Protein AF-A0A5D6XGZ8-F1 (afdb_monomer)

Radius of gyration: 68.93 Å; Cα contacts (8 Å, |Δi|>4): 26; chains: 1; bounding box: 130×61×205 Å

Foldseek 3Di:
DVVVVVVVVCVVVVVVVVVVVVVVVVVVVVVVVVVVVVVVVVVVVVVCVVCVVVVVVVVVVVVVVVVVVVVVVVVVVVVVVVVVVVVVVVVVVVVVVVVVVVVVVVVVVVVVVVVVVVVVVVVVVVVVVVVVVVVVVVVVVVVVVVVVVVVVVVVVPDDDDDDDDDDDDDDDDDDDDDDDDDDPVVVVVVVVVVVVVVVVVVVVVVVVVVVVVVVVVVVVVVVVVVVVVVVVVVVVVVVVVVVVVVVVVVVVVVVVVVVVVVVVVVVVVVVVVVVVVVVVVLVVLVVVLVVLVVVLVVLVVVLVVQQVVQCVVDPPDRRCSVVPVVSVVVSVVSVVVSVVSVCVSVVD

Mean predicted aligned error: 21.01 Å

Sequence (348 aa):
MAAAAALLEWQPLLHLQHENYQLREENRALHWQVHELLDWKARAVRHMTTLAPKRLRAQRDIRRATQLQAQLRAVEDSLQERVALEETTHSLEQSERQLAQRVRTLEREQEQAARSREVADARGEALAVALQHVGDAFRVHLETLVAMRETIDSEA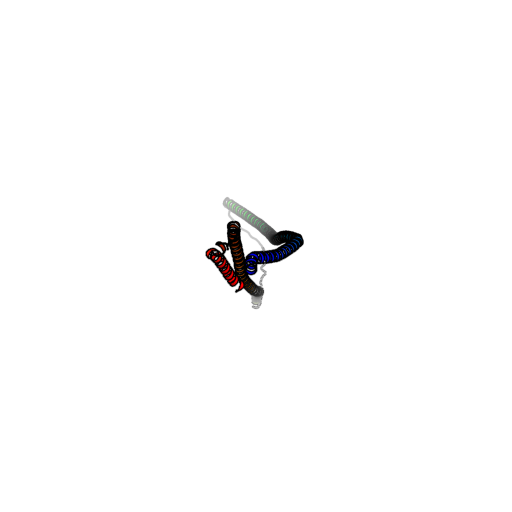GAPQGLTQSQSVTDDKPAASAHDSGEPTDATAIMVTGLTAVSDKCLRWLHEHVAQTLAAEQQRAERIEVQHAELERLRREVVAASERNVASASSDHETRAQAAQLRDANAQLARELAALRARCAAHAHAQTQVGDQVRQLVTEVRQFLRLVRAEIKKKFGYVPDAIAHAASWARVLDALETLERHVRLTLGS

Secondary structure (DSSP, 8-state):
-HHHHHHHHHHHHHHHHHHHHHHHHHHHHHHHHHHHHHHHHHHHHHHHHHHHHHHHHHHHHHHHHHHHHHHHHHHHHHHHHHHHHHHHHHHHHHHHHHHHHHHHHHHHHHHHHHHHHHHHHHHHHHHHHHHHHHHHHHHHHHHHHHHHHHHHHHHTTS------------------------S-HHHHHHHHHHHHHHHHHHHHHHHHHHHHHHHHHHHHHHHHHHHHHHHHHHHHHHHHHHHHHHHHHHHHHHHHHHHHHHHHHHHHHHHHHHHHHHHHHHHHHHHHHHHHHHHHHHHHHHHHHHHHHHHHH-TTS--HHHH-HHHHHHHHHHHHHHHHHHHHHH--

Solvent-accessible surface area (backbone atoms only — not comparable to full-atom values): 19345 Å² total; per-residue (Å²): 111,70,71,61,54,51,52,61,68,46,47,63,56,55,50,53,51,50,51,52,50,51,56,50,51,52,48,53,52,50,53,51,52,53,51,49,54,50,51,53,50,51,51,51,50,52,51,50,61,66,43,47,61,54,53,53,50,53,54,49,52,52,52,51,51,54,50,52,51,51,52,51,49,55,50,52,52,54,51,52,53,49,51,54,48,52,52,53,50,52,51,49,53,50,50,50,54,52,50,53,50,49,50,56,51,50,52,52,52,49,55,52,51,51,53,53,46,53,55,50,50,55,50,51,52,54,50,50,53,51,49,48,53,52,50,52,51,49,49,51,51,50,53,52,51,51,51,53,48,52,51,52,56,55,61,73,68,61,85,87,82,88,85,88,86,80,88,81,89,85,87,81,82,81,83,81,90,80,85,90,81,82,95,63,63,73,56,51,57,53,49,52,53,51,50,54,51,50,52,50,52,48,51,50,50,52,51,51,51,52,52,52,52,53,52,51,50,56,50,50,52,52,51,52,53,52,50,55,50,51,52,51,50,51,52,52,52,51,56,50,50,54,51,50,52,54,50,52,51,54,52,49,52,54,50,50,52,53,49,54,52,50,51,52,50,53,50,52,51,51,52,51,51,54,50,50,52,50,52,50,51,52,51,50,50,52,51,52,53,53,51,50,52,53,50,46,55,47,54,54,51,52,50,53,49,52,46,54,55,40,47,74,71,42,83,90,58,86,45,67,64,79,69,37,58,76,58,56,48,52,54,48,53,48,49,50,53,46,52,52,51,50,50,65,68,71,71,113

Structure (mmCIF, N/CA/C/O backbone):
data_AF-A0A5D6XGZ8-F1
#
_entry.id   AF-A0A5D6XGZ8-F1
#
loop_
_atom_site.group_PDB
_atom_site.id
_atom_site.type_symbol
_atom_site.label_atom_id
_atom_site.label_alt_id
_atom_site.label_comp_id
_atom_site.label_asym_id
_atom_site.label_entity_id
_atom_site.label_seq_id
_atom_site.pdbx_PDB_ins_code
_atom_site.Cartn_x
_atom_site.Cartn_y
_atom_site.Cartn_z
_atom_site.occupancy
_atom_site.B_iso_or_equiv
_atom_site.auth_seq_id
_atom_site.auth_comp_id
_atom_site.auth_asym_id
_atom_site.auth_atom_id
_atom_site.pdbx_PDB_model_num
ATOM 1 N N . MET A 1 1 ? 66.933 0.822 -91.073 1.00 55.19 1 MET A N 1
ATOM 2 C CA . MET A 1 1 ? 67.304 1.836 -90.059 1.00 55.19 1 MET A CA 1
ATOM 3 C C . MET A 1 1 ? 66.199 2.877 -89.863 1.00 55.19 1 MET A C 1
ATOM 5 O O . MET A 1 1 ? 65.715 2.980 -88.748 1.00 55.19 1 MET A O 1
ATOM 9 N N . ALA A 1 2 ? 65.712 3.562 -90.908 1.00 60.19 2 ALA A N 1
ATOM 10 C CA . ALA A 1 2 ? 64.657 4.587 -90.776 1.00 60.19 2 ALA A CA 1
ATOM 11 C C . ALA A 1 2 ? 63.316 4.083 -90.187 1.00 60.19 2 ALA A C 1
ATOM 13 O O . ALA A 1 2 ? 62.728 4.748 -89.344 1.00 60.19 2 ALA A O 1
ATOM 14 N N . ALA A 1 3 ? 62.861 2.879 -90.557 1.00 62.16 3 ALA A N 1
ATOM 15 C CA . ALA A 1 3 ? 61.611 2.312 -90.031 1.00 62.16 3 ALA A CA 1
ATOM 16 C C . ALA A 1 3 ? 61.672 1.948 -88.531 1.00 62.16 3 ALA A C 1
ATOM 18 O O . ALA A 1 3 ? 60.670 2.047 -87.833 1.00 62.16 3 ALA A O 1
ATOM 19 N N . ALA A 1 4 ? 62.846 1.560 -88.021 1.00 67.94 4 ALA A N 1
ATOM 20 C CA . ALA A 1 4 ? 63.035 1.234 -86.605 1.00 67.94 4 ALA A CA 1
ATOM 21 C C . ALA A 1 4 ? 63.133 2.497 -85.732 1.00 67.94 4 ALA A C 1
ATOM 23 O O . ALA A 1 4 ? 62.607 2.511 -84.625 1.00 67.94 4 ALA A O 1
ATOM 24 N N . ALA A 1 5 ? 63.745 3.569 -86.254 1.00 66.62 5 ALA A N 1
ATOM 25 C CA . ALA A 1 5 ? 63.750 4.880 -85.605 1.00 66.62 5 ALA A CA 1
ATOM 26 C C . ALA A 1 5 ? 62.330 5.468 -85.518 1.00 66.62 5 ALA A C 1
ATOM 28 O O . ALA A 1 5 ? 61.916 5.889 -84.445 1.00 66.62 5 ALA A O 1
ATOM 29 N N . ALA A 1 6 ? 61.545 5.372 -86.599 1.00 68.25 6 ALA A N 1
ATOM 30 C CA . ALA A 1 6 ? 60.144 5.785 -86.584 1.00 68.25 6 ALA A CA 1
ATOM 31 C C . ALA A 1 6 ? 59.328 5.000 -85.539 1.00 68.25 6 ALA A C 1
ATOM 33 O O . ALA A 1 6 ? 58.616 5.601 -84.747 1.00 68.25 6 ALA A O 1
ATOM 34 N N . LEU A 1 7 ? 59.455 3.668 -85.460 1.00 70.00 7 LEU A N 1
ATOM 35 C CA . LEU A 1 7 ? 58.730 2.861 -84.462 1.00 70.00 7 LEU A CA 1
ATOM 36 C C . LEU A 1 7 ? 59.061 3.236 -83.005 1.00 70.00 7 LEU A C 1
ATOM 38 O O . LEU A 1 7 ? 58.169 3.206 -82.157 1.00 70.00 7 LEU A O 1
ATOM 42 N N . LEU A 1 8 ? 60.307 3.624 -82.719 1.00 74.00 8 LEU A N 1
ATOM 43 C CA . LEU A 1 8 ? 60.711 4.128 -81.401 1.00 74.00 8 LEU A CA 1
ATOM 44 C C . LEU A 1 8 ? 60.107 5.510 -81.101 1.00 74.00 8 LEU A C 1
ATOM 46 O O . LEU A 1 8 ? 59.726 5.771 -79.963 1.00 74.00 8 LEU A O 1
ATOM 50 N N . GLU A 1 9 ? 59.945 6.364 -82.114 1.00 79.19 9 GLU A N 1
ATOM 51 C CA . GLU A 1 9 ? 59.253 7.655 -81.984 1.00 79.19 9 GLU A CA 1
ATOM 52 C C . GLU A 1 9 ? 57.738 7.494 -81.726 1.00 79.19 9 GLU A C 1
ATOM 54 O O . GLU A 1 9 ? 57.142 8.318 -81.031 1.00 79.19 9 GLU A O 1
ATOM 59 N N . TRP A 1 10 ? 57.107 6.411 -82.205 1.00 83.31 10 TRP A N 1
ATOM 60 C CA . TRP A 1 10 ? 55.673 6.127 -81.994 1.00 83.31 10 TRP A CA 1
ATOM 61 C C . TRP A 1 10 ? 55.345 5.424 -80.664 1.00 83.31 10 TRP A C 1
ATOM 63 O O . TRP A 1 10 ? 54.210 5.509 -80.189 1.00 83.31 10 TRP A O 1
ATOM 73 N N . GLN A 1 11 ? 56.310 4.752 -80.031 1.00 87.38 11 GLN A N 1
ATOM 74 C CA . GLN A 1 11 ? 56.125 4.053 -78.753 1.00 87.38 11 GLN A CA 1
ATOM 75 C C . GLN A 1 11 ? 55.556 4.931 -77.612 1.00 87.38 11 GLN A C 1
ATOM 77 O O . GLN A 1 11 ? 54.599 4.489 -76.966 1.00 87.38 11 GLN A O 1
ATOM 82 N N . PRO A 1 12 ? 56.050 6.163 -77.352 1.00 89.81 12 PRO A N 1
ATOM 83 C CA . PRO A 1 12 ? 55.475 7.021 -76.313 1.00 89.81 12 PRO A CA 1
ATOM 84 C C . PRO A 1 12 ? 54.038 7.451 -76.634 1.00 89.81 12 PRO A C 1
ATOM 86 O O . PRO A 1 12 ? 53.210 7.541 -75.731 1.00 89.81 12 PRO A O 1
ATOM 89 N N . LEU A 1 13 ? 53.705 7.659 -77.913 1.00 90.94 13 LEU A N 1
ATOM 90 C CA . LEU A 1 13 ? 52.341 8.000 -78.321 1.00 90.94 13 LEU A CA 1
ATOM 91 C C . LEU A 1 13 ? 51.372 6.838 -78.055 1.00 90.94 13 LEU A C 1
ATOM 93 O O . LEU A 1 13 ? 50.281 7.061 -77.533 1.00 90.94 13 LEU A O 1
ATOM 97 N N . LEU A 1 14 ? 51.768 5.604 -78.381 1.00 90.50 14 LEU A N 1
ATOM 98 C CA . LEU A 1 14 ? 50.961 4.407 -78.120 1.00 90.50 14 LEU A CA 1
ATOM 99 C C . LEU A 1 14 ? 50.753 4.179 -76.618 1.00 90.50 14 LEU A C 1
ATOM 101 O O . LEU A 1 14 ? 49.646 3.841 -76.198 1.00 90.50 14 LEU A O 1
ATOM 105 N N . HIS A 1 15 ? 51.786 4.415 -75.805 1.00 93.62 15 HIS A N 1
ATOM 106 C CA . HIS A 1 15 ? 51.674 4.336 -74.351 1.00 93.62 15 HIS A CA 1
ATOM 107 C C . HIS A 1 15 ? 50.682 5.372 -73.806 1.00 93.62 15 HIS A C 1
ATOM 109 O O . HIS A 1 15 ? 49.739 5.001 -73.111 1.00 93.62 15 HIS A O 1
ATOM 115 N N . LEU A 1 16 ? 50.804 6.636 -74.227 1.00 93.88 16 LEU A N 1
ATOM 116 C CA . LEU A 1 16 ? 49.873 7.700 -73.841 1.00 93.88 16 LEU A CA 1
ATOM 117 C C . LEU A 1 16 ? 48.433 7.412 -74.282 1.00 93.88 16 LEU A C 1
ATOM 119 O O . LEU A 1 16 ? 47.497 7.746 -73.561 1.00 93.88 16 LEU A O 1
ATOM 123 N N . GLN A 1 17 ? 48.226 6.801 -75.454 1.00 94.94 17 GLN A N 1
ATOM 124 C CA . GLN A 1 17 ? 46.895 6.389 -75.911 1.00 94.94 17 GLN A CA 1
ATOM 125 C C . GLN A 1 17 ? 46.306 5.284 -75.033 1.00 94.94 17 GLN A C 1
ATOM 127 O O . GLN A 1 17 ? 45.120 5.345 -74.701 1.00 94.94 17 GLN A O 1
ATOM 132 N N . HIS A 1 18 ? 47.122 4.305 -74.637 1.00 94.94 18 HIS A N 1
ATOM 133 C CA . HIS A 1 18 ? 46.702 3.238 -73.735 1.00 94.94 18 HIS A CA 1
ATOM 134 C C . HIS A 1 18 ? 46.348 3.778 -72.344 1.00 94.94 18 HIS A C 1
ATOM 136 O O . HIS A 1 18 ? 45.276 3.471 -71.829 1.00 94.94 18 HIS A O 1
ATOM 142 N N . GLU A 1 19 ? 47.177 4.654 -71.775 1.00 96.38 19 GLU A N 1
ATOM 143 C CA . GLU A 1 19 ? 46.879 5.331 -70.507 1.00 96.38 19 GLU A CA 1
ATOM 144 C C . GLU A 1 19 ? 45.612 6.192 -70.609 1.00 96.38 19 GLU A C 1
ATOM 146 O O . GLU A 1 19 ? 44.750 6.143 -69.734 1.00 96.38 19 GLU A O 1
ATOM 151 N N . ASN A 1 20 ? 45.430 6.938 -71.707 1.00 95.75 20 ASN A N 1
ATOM 152 C CA . ASN A 1 20 ? 44.199 7.704 -71.930 1.00 95.75 20 ASN A CA 1
ATOM 153 C C . ASN A 1 20 ? 42.968 6.796 -71.977 1.00 95.75 20 ASN A C 1
ATOM 155 O O . ASN A 1 20 ? 41.899 7.175 -71.502 1.00 95.75 20 ASN A O 1
ATOM 159 N N . TYR A 1 21 ? 43.101 5.621 -72.591 1.00 96.94 21 TYR A N 1
ATOM 160 C CA . TYR A 1 21 ? 42.038 4.632 -72.643 1.00 96.94 21 TYR A CA 1
ATOM 161 C C . TYR A 1 21 ? 41.704 4.108 -71.240 1.00 96.94 21 TYR A C 1
ATOM 163 O O . TYR A 1 21 ? 40.540 4.173 -70.845 1.00 96.94 21 TYR A O 1
ATOM 171 N N . GLN A 1 22 ? 42.710 3.705 -70.458 1.00 97.44 22 GLN A N 1
ATOM 172 C CA . GLN A 1 22 ? 42.532 3.247 -69.075 1.00 97.44 22 GLN A CA 1
ATOM 173 C C . GLN A 1 22 ? 41.867 4.318 -68.202 1.00 97.44 22 GLN A C 1
ATOM 175 O O . GLN A 1 22 ? 40.845 4.057 -67.572 1.00 97.44 22 GLN A O 1
ATOM 180 N N . LEU A 1 23 ? 42.349 5.563 -68.251 1.00 97.00 23 LEU A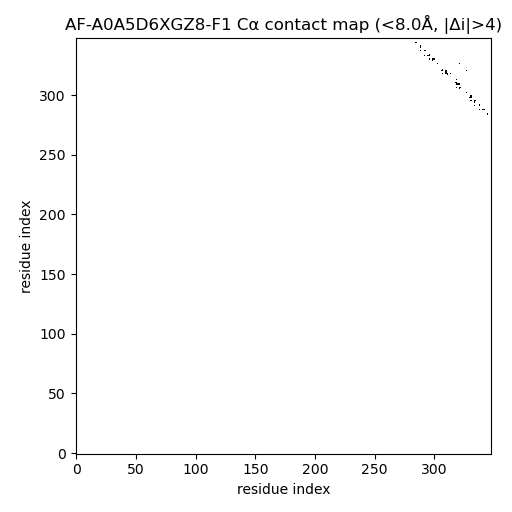 N 1
ATOM 181 C CA . LEU A 1 23 ? 41.763 6.673 -67.493 1.00 97.00 23 LEU A CA 1
ATOM 182 C C . LEU A 1 23 ? 40.304 6.953 -67.880 1.00 97.00 23 LEU A C 1
ATOM 184 O O . LEU A 1 23 ? 39.515 7.414 -67.051 1.00 97.00 23 LEU A O 1
ATOM 188 N N . ARG A 1 24 ? 39.911 6.699 -69.135 1.00 97.94 24 ARG A N 1
ATOM 189 C CA . ARG A 1 24 ? 38.509 6.814 -69.570 1.00 97.94 24 ARG A CA 1
ATOM 190 C C . ARG A 1 24 ? 37.659 5.675 -69.024 1.00 97.94 24 ARG A C 1
ATOM 192 O O . ARG A 1 24 ? 36.515 5.927 -68.652 1.00 97.94 24 ARG A O 1
ATOM 199 N N . GLU A 1 25 ? 38.182 4.455 -68.973 1.00 97.81 25 GLU A N 1
ATOM 200 C CA . GLU A 1 25 ? 37.488 3.319 -68.359 1.00 97.81 25 GLU A CA 1
ATOM 201 C C . GLU A 1 25 ? 37.318 3.508 -66.852 1.00 97.81 25 GLU A C 1
ATOM 203 O O . GLU A 1 25 ? 36.203 3.381 -66.346 1.00 97.81 25 GLU A O 1
ATOM 208 N N . GLU A 1 26 ? 38.373 3.922 -66.153 1.00 97.62 26 GLU A N 1
ATOM 209 C CA . GLU A 1 26 ? 38.317 4.259 -64.730 1.00 97.62 26 GLU A CA 1
ATOM 210 C C . GLU A 1 26 ? 37.324 5.388 -64.465 1.00 97.62 26 GLU A C 1
ATOM 212 O O . GLU A 1 26 ? 36.490 5.281 -63.567 1.00 97.62 26 GLU A O 1
ATOM 217 N N . ASN A 1 27 ? 37.332 6.443 -65.289 1.00 96.62 27 ASN A N 1
ATOM 218 C CA . ASN A 1 27 ? 36.318 7.487 -65.190 1.00 96.62 27 ASN A CA 1
ATOM 219 C C . ASN A 1 27 ? 34.913 6.909 -65.367 1.00 96.62 27 ASN A C 1
ATOM 221 O O . ASN A 1 27 ? 34.035 7.244 -64.580 1.00 96.62 27 ASN A O 1
ATOM 225 N N . ARG A 1 28 ? 34.661 6.042 -66.354 1.00 97.94 28 ARG A N 1
ATOM 226 C CA . ARG A 1 28 ? 33.335 5.418 -66.530 1.00 97.94 28 ARG A CA 1
ATOM 227 C C . ARG A 1 28 ? 32.929 4.597 -65.303 1.00 97.94 28 ARG A C 1
ATOM 229 O O . ARG A 1 28 ? 31.789 4.721 -64.859 1.00 97.94 28 ARG A O 1
ATOM 236 N N . ALA A 1 29 ? 33.849 3.822 -64.730 1.00 97.50 29 ALA A N 1
ATOM 237 C CA . ALA A 1 29 ? 33.604 3.042 -63.519 1.00 97.50 29 ALA A CA 1
ATOM 238 C C . ALA A 1 29 ? 33.286 3.943 -62.313 1.00 97.50 29 ALA A C 1
ATOM 240 O O . ALA A 1 29 ? 32.306 3.708 -61.608 1.00 97.50 29 ALA A O 1
ATOM 241 N N . LEU A 1 30 ? 34.051 5.020 -62.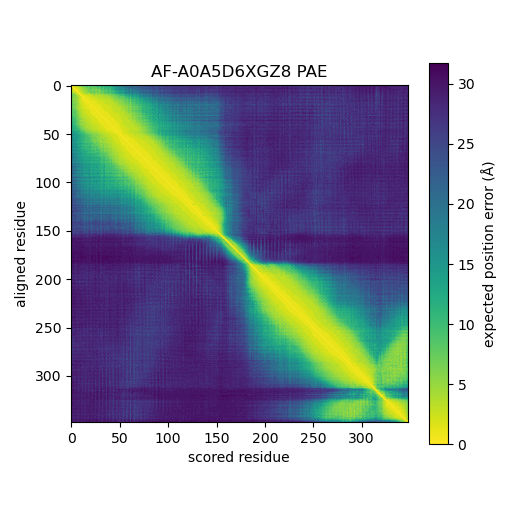119 1.00 97.38 30 LEU A N 1
ATOM 242 C CA . LEU A 1 30 ? 33.803 6.003 -61.063 1.00 97.38 30 LEU A CA 1
ATOM 243 C C . LEU A 1 30 ? 32.460 6.716 -61.248 1.00 97.38 30 LEU A C 1
ATOM 245 O O . LEU A 1 30 ? 31.725 6.882 -60.278 1.00 97.38 30 LEU A O 1
ATOM 249 N N . HIS A 1 31 ? 32.095 7.097 -62.475 1.00 98.00 31 HIS A N 1
ATOM 250 C CA . HIS A 1 31 ? 30.783 7.689 -62.749 1.00 98.00 31 HIS A CA 1
ATOM 251 C C . HIS A 1 31 ? 29.651 6.723 -62.390 1.00 98.00 31 HIS A C 1
ATOM 253 O O . HIS A 1 31 ? 28.670 7.139 -61.773 1.00 98.00 31 HIS A O 1
ATOM 259 N N . TRP A 1 32 ? 29.796 5.436 -62.716 1.00 98.12 32 TRP A N 1
ATOM 260 C CA . TRP A 1 32 ? 28.817 4.417 -62.344 1.00 98.12 32 TRP A CA 1
ATOM 261 C C . TRP A 1 32 ? 28.696 4.268 -60.819 1.00 98.12 32 TRP A C 1
ATOM 263 O O . TRP A 1 32 ? 27.588 4.316 -60.289 1.00 98.12 32 TRP A O 1
ATOM 273 N N . GLN A 1 33 ? 29.820 4.203 -60.098 1.00 98.06 33 GLN A N 1
ATOM 274 C CA . GLN A 1 33 ? 29.828 4.133 -58.631 1.00 98.06 33 GLN A CA 1
ATOM 275 C C . GLN A 1 33 ? 29.200 5.376 -57.985 1.00 98.06 33 GLN A C 1
ATOM 277 O O . GLN A 1 33 ? 28.447 5.268 -57.019 1.00 98.06 33 GLN A O 1
ATOM 282 N N . VAL A 1 34 ? 29.475 6.572 -58.517 1.00 98.00 34 VAL A N 1
ATOM 283 C CA . VAL A 1 34 ? 28.856 7.817 -58.039 1.00 98.00 34 VAL A CA 1
ATOM 284 C C . VAL A 1 34 ? 27.345 7.785 -58.256 1.00 98.00 34 VAL A C 1
ATOM 286 O O . VAL A 1 34 ? 26.601 8.148 -57.345 1.00 98.00 34 VAL A O 1
ATOM 289 N N . HIS A 1 35 ? 26.881 7.330 -59.421 1.00 98.19 35 HIS A N 1
ATOM 290 C CA . HIS A 1 35 ? 25.451 7.170 -59.684 1.00 98.19 35 HIS A CA 1
ATOM 291 C C . HIS A 1 35 ? 24.798 6.186 -58.718 1.00 98.19 35 HIS A C 1
ATOM 293 O O . HIS A 1 35 ? 23.772 6.515 -58.124 1.00 98.19 35 HIS A O 1
ATOM 299 N N . GLU A 1 36 ? 25.433 5.040 -58.479 1.00 98.19 36 GLU A N 1
ATOM 300 C CA . GLU A 1 36 ? 24.947 4.085 -57.495 1.00 98.19 36 GLU A CA 1
ATOM 301 C C . GLU A 1 36 ? 24.844 4.744 -56.107 1.00 98.19 36 GLU A C 1
ATOM 303 O O . GLU A 1 36 ? 23.769 4.760 -55.507 1.00 98.19 36 GLU A O 1
ATOM 308 N N . LEU A 1 37 ? 25.901 5.389 -55.609 1.00 98.12 37 LEU A N 1
ATOM 309 C CA . LEU A 1 37 ? 25.870 6.064 -54.305 1.00 98.12 37 LEU A CA 1
ATOM 310 C C . LEU A 1 37 ? 24.768 7.132 -54.204 1.00 98.12 37 LEU A C 1
ATOM 312 O O . LEU A 1 37 ? 24.154 7.289 -53.142 1.00 98.12 37 LEU A O 1
ATOM 316 N N . LEU A 1 38 ? 24.484 7.854 -55.290 1.00 97.94 38 LEU A N 1
ATOM 317 C CA . LEU A 1 38 ? 23.378 8.811 -55.341 1.00 97.94 38 LEU A CA 1
ATOM 318 C C . LEU A 1 38 ? 22.014 8.117 -55.235 1.00 97.94 38 LEU A C 1
ATOM 320 O O . LEU A 1 38 ? 21.155 8.596 -54.488 1.00 97.94 38 LEU A O 1
ATOM 324 N N . ASP A 1 39 ? 21.827 6.970 -55.883 1.00 98.25 39 ASP A N 1
ATOM 325 C CA . ASP A 1 39 ? 20.600 6.175 -55.776 1.00 98.25 39 ASP A CA 1
ATOM 326 C C . ASP A 1 39 ? 20.415 5.590 -54.374 1.00 98.25 39 ASP A C 1
ATOM 328 O O . ASP A 1 39 ? 19.312 5.597 -53.816 1.00 98.25 39 ASP A O 1
ATOM 332 N N . TRP A 1 40 ? 21.493 5.112 -53.752 1.00 98.00 40 TRP A N 1
ATOM 333 C CA . TRP A 1 40 ? 21.481 4.674 -52.355 1.00 98.00 40 TRP A CA 1
ATOM 334 C C . TRP A 1 40 ? 21.124 5.827 -51.409 1.00 98.00 40 TRP A C 1
ATOM 336 O O . TRP A 1 40 ? 20.253 5.673 -50.548 1.00 98.00 40 TRP A O 1
ATOM 346 N N . LYS A 1 41 ? 21.703 7.017 -51.611 1.00 98.31 41 LYS A N 1
ATOM 347 C CA . LYS A 1 41 ? 21.345 8.227 -50.856 1.00 98.31 41 LYS A CA 1
ATOM 348 C C . LYS A 1 41 ? 19.870 8.590 -51.046 1.00 98.31 41 LYS A C 1
ATOM 350 O O . LYS A 1 41 ? 19.185 8.878 -50.064 1.00 98.31 41 LYS A O 1
ATOM 355 N N . ALA A 1 42 ? 19.357 8.551 -52.275 1.00 97.81 42 ALA A N 1
ATOM 356 C CA . ALA A 1 42 ? 17.955 8.842 -52.564 1.00 97.81 42 ALA A CA 1
ATOM 357 C C . ALA A 1 42 ? 17.013 7.841 -51.871 1.00 97.81 42 ALA A C 1
ATOM 359 O O . ALA A 1 42 ? 16.028 8.251 -51.250 1.00 97.81 42 ALA A O 1
ATOM 360 N N . ARG A 1 43 ? 17.341 6.542 -51.903 1.00 98.25 43 ARG A N 1
ATOM 361 C CA . ARG A 1 43 ? 16.602 5.490 -51.183 1.00 98.25 43 ARG A CA 1
ATOM 362 C C . ARG A 1 43 ? 16.605 5.722 -49.671 1.00 98.25 43 ARG A C 1
ATOM 364 O O . ARG A 1 43 ? 15.541 5.677 -49.054 1.00 98.25 43 ARG A O 1
ATOM 371 N N . ALA A 1 44 ? 17.752 6.059 -49.085 1.00 97.50 44 ALA A N 1
ATOM 372 C CA . ALA A 1 44 ? 17.860 6.367 -47.659 1.00 97.50 44 ALA A CA 1
ATOM 373 C C . ALA A 1 44 ? 17.016 7.592 -47.262 1.00 97.50 44 ALA A C 1
ATOM 375 O O . ALA A 1 44 ? 16.297 7.549 -46.265 1.00 97.50 44 ALA A O 1
ATOM 376 N N . VAL A 1 45 ? 17.029 8.664 -48.062 1.00 97.94 45 VAL A N 1
ATOM 377 C CA . VAL A 1 45 ? 16.201 9.859 -47.814 1.00 97.94 45 VAL A CA 1
ATOM 378 C C . VAL A 1 45 ? 14.707 9.534 -47.906 1.00 97.94 45 VAL A C 1
ATOM 380 O O . VAL A 1 45 ? 13.939 9.956 -47.040 1.00 97.94 45 VAL A O 1
ATOM 383 N N . ARG A 1 46 ? 14.274 8.735 -48.891 1.00 97.69 46 ARG A N 1
ATOM 384 C CA . ARG A 1 46 ? 12.878 8.259 -48.981 1.00 97.69 46 ARG A CA 1
ATOM 385 C C . ARG A 1 46 ? 12.484 7.426 -47.758 1.00 97.69 46 ARG A C 1
ATOM 387 O O . ARG A 1 46 ? 11.410 7.610 -47.188 1.00 97.69 46 ARG A O 1
ATOM 394 N N . HIS A 1 47 ? 13.368 6.553 -47.289 1.00 97.44 47 HIS A N 1
ATOM 395 C CA . HIS A 1 47 ? 13.119 5.778 -46.077 1.00 97.44 47 HIS A CA 1
ATOM 396 C C . HIS A 1 47 ? 13.033 6.670 -44.822 1.00 97.44 47 HIS A C 1
ATOM 398 O O . HIS A 1 47 ? 12.109 6.549 -44.022 1.00 97.44 47 HIS A O 1
ATOM 404 N N . MET A 1 48 ? 13.932 7.644 -44.664 1.00 95.75 48 MET A N 1
ATOM 405 C CA . MET A 1 48 ? 13.883 8.578 -43.532 1.00 95.75 48 MET A CA 1
ATOM 406 C C . MET A 1 48 ? 12.629 9.456 -43.547 1.00 95.75 48 MET A C 1
ATOM 408 O O . MET A 1 48 ? 12.011 9.653 -42.504 1.00 95.75 48 MET A O 1
ATOM 412 N N . THR A 1 49 ? 12.227 9.960 -44.714 1.00 96.94 49 THR A N 1
ATOM 413 C CA . THR A 1 49 ? 11.027 10.803 -44.857 1.00 96.94 49 THR A CA 1
ATOM 414 C C . THR A 1 49 ? 9.739 10.021 -44.611 1.00 96.94 49 THR A C 1
ATOM 416 O O . THR A 1 49 ? 8.819 10.558 -44.000 1.00 96.94 49 THR A O 1
ATOM 419 N N . THR A 1 50 ? 9.682 8.739 -44.982 1.00 96.81 50 THR A N 1
ATOM 420 C CA . THR A 1 50 ? 8.537 7.865 -44.665 1.00 96.81 50 THR A CA 1
ATOM 421 C C . THR A 1 50 ? 8.484 7.461 -43.186 1.00 96.81 50 THR A C 1
ATOM 423 O O . THR A 1 50 ? 7.393 7.329 -42.625 1.00 96.81 50 THR A O 1
ATOM 426 N N . LEU A 1 51 ? 9.633 7.311 -42.513 1.00 97.00 51 LEU A N 1
ATOM 427 C CA . LEU A 1 51 ? 9.692 6.986 -41.082 1.00 97.00 51 LEU A CA 1
ATOM 428 C C . LEU A 1 51 ? 9.539 8.195 -40.151 1.00 97.00 51 LEU A C 1
A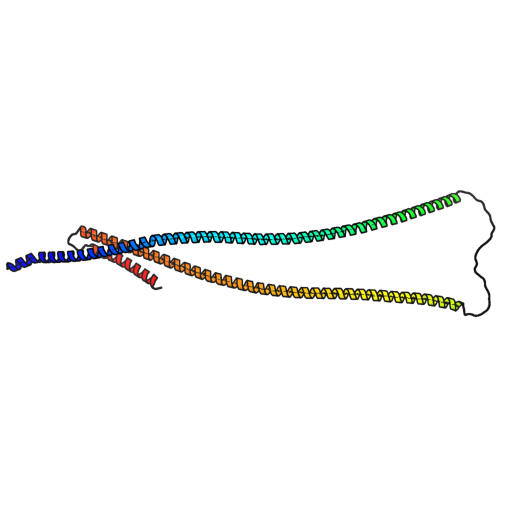TOM 430 O O . LEU A 1 51 ? 9.028 8.037 -39.041 1.00 97.00 51 LEU A O 1
ATOM 434 N N . ALA A 1 52 ? 9.947 9.394 -40.568 1.00 95.38 52 ALA A N 1
ATOM 435 C CA . ALA A 1 52 ? 9.833 10.616 -39.772 1.00 95.38 52 ALA A CA 1
ATOM 436 C C . ALA A 1 52 ? 8.424 10.846 -39.179 1.00 95.38 52 ALA A C 1
ATOM 438 O O . ALA A 1 52 ? 8.323 11.014 -37.960 1.00 95.38 52 ALA A O 1
ATOM 439 N N . PRO A 1 53 ? 7.317 10.778 -39.951 1.00 96.81 53 PRO A N 1
ATOM 440 C CA . PRO A 1 53 ? 5.981 10.951 -39.388 1.00 96.81 53 PRO A CA 1
ATOM 441 C C . PRO A 1 53 ? 5.591 9.814 -38.434 1.00 96.81 53 PRO A C 1
ATOM 443 O O . PRO A 1 53 ? 4.915 10.073 -37.441 1.00 96.81 53 PRO A O 1
ATOM 446 N N . LYS A 1 54 ? 6.039 8.572 -38.679 1.00 96.31 54 LYS A N 1
ATOM 447 C CA . LYS A 1 54 ? 5.791 7.438 -37.770 1.00 96.31 54 LYS A CA 1
ATOM 448 C C . LYS A 1 54 ? 6.478 7.651 -36.420 1.00 96.31 54 LYS A C 1
ATOM 450 O O . LYS A 1 54 ? 5.848 7.463 -35.385 1.00 96.31 54 LYS A O 1
ATOM 455 N N . ARG A 1 55 ? 7.728 8.129 -36.425 1.00 96.00 55 ARG A N 1
ATOM 456 C CA . ARG A 1 55 ? 8.466 8.491 -35.203 1.00 96.00 55 ARG A CA 1
ATOM 457 C C . ARG A 1 55 ? 7.770 9.609 -34.432 1.00 96.00 55 ARG A C 1
ATOM 459 O O . ARG A 1 55 ? 7.634 9.510 -33.219 1.00 96.00 55 ARG A O 1
ATOM 466 N N . LEU A 1 56 ? 7.294 10.643 -35.128 1.00 97.00 56 LEU A N 1
ATOM 467 C CA . LEU A 1 56 ? 6.560 11.743 -34.496 1.00 97.00 56 LEU A CA 1
ATOM 468 C C . LEU A 1 56 ? 5.231 11.282 -33.886 1.00 97.00 56 LEU A C 1
ATOM 470 O O . LEU A 1 56 ? 4.887 11.724 -32.793 1.00 97.00 56 LEU A O 1
ATOM 474 N N . ARG A 1 57 ? 4.492 10.388 -34.557 1.00 97.62 57 ARG A N 1
ATOM 475 C CA . ARG A 1 57 ? 3.269 9.781 -34.002 1.00 97.62 57 ARG A CA 1
ATOM 476 C C . ARG A 1 57 ? 3.581 8.966 -32.750 1.00 97.62 57 ARG A C 1
ATOM 478 O O . ARG A 1 57 ? 3.040 9.282 -31.700 1.00 97.62 57 ARG A O 1
ATOM 485 N N . ALA A 1 58 ? 4.553 8.056 -32.822 1.00 96.50 58 ALA A N 1
ATOM 486 C CA . ALA A 1 58 ? 4.980 7.264 -31.671 1.00 96.50 58 ALA A CA 1
ATOM 487 C C . ALA A 1 58 ? 5.412 8.141 -30.480 1.00 96.50 58 ALA A C 1
ATOM 489 O O . ALA A 1 58 ? 5.031 7.876 -29.347 1.00 96.50 58 ALA A O 1
ATOM 490 N N . GLN A 1 59 ? 6.141 9.238 -30.717 1.00 97.25 59 GLN A N 1
ATOM 491 C CA . GLN A 1 59 ? 6.502 10.187 -29.656 1.00 97.25 59 GLN A CA 1
ATOM 492 C C . GLN A 1 59 ? 5.285 10.876 -29.027 1.00 97.25 59 GLN A C 1
ATOM 494 O O . GLN A 1 59 ? 5.271 11.103 -27.818 1.00 97.25 59 GLN A O 1
ATOM 499 N N . ARG A 1 60 ? 4.269 11.230 -29.821 1.00 98.19 60 ARG A N 1
ATOM 500 C CA . ARG A 1 60 ? 3.018 11.806 -29.302 1.00 98.19 60 ARG A CA 1
ATOM 501 C C . ARG A 1 60 ? 2.242 10.785 -28.479 1.00 98.19 60 ARG A C 1
ATOM 503 O O . ARG A 1 60 ? 1.739 11.146 -27.421 1.00 98.19 60 ARG A O 1
ATOM 510 N N . ASP A 1 61 ? 2.192 9.539 -28.929 1.00 97.56 61 ASP A N 1
ATOM 511 C CA . ASP A 1 61 ? 1.492 8.466 -28.226 1.00 97.56 61 ASP A CA 1
ATOM 512 C C . ASP A 1 61 ? 2.191 8.125 -26.906 1.00 97.56 61 ASP A C 1
ATOM 514 O O . ASP A 1 61 ? 1.523 8.025 -25.883 1.00 97.56 61 ASP A O 1
ATOM 518 N N . ILE A 1 62 ? 3.530 8.092 -26.883 1.00 97.88 62 ILE A N 1
ATOM 519 C CA . ILE A 1 62 ? 4.310 7.963 -25.641 1.00 97.88 62 ILE A CA 1
ATOM 520 C C . ILE A 1 62 ? 3.983 9.113 -24.683 1.00 97.88 62 ILE A C 1
ATOM 522 O O . ILE A 1 62 ? 3.689 8.867 -23.519 1.00 97.88 62 ILE A O 1
ATOM 526 N N . ARG A 1 63 ? 3.971 10.368 -25.156 1.00 98.25 63 ARG A N 1
ATOM 527 C CA . ARG A 1 63 ? 3.624 11.523 -24.307 1.00 98.25 63 ARG A CA 1
ATOM 528 C C . ARG A 1 63 ? 2.207 11.413 -23.738 1.00 98.25 63 ARG A C 1
ATOM 530 O O . ARG A 1 63 ? 2.016 11.637 -22.546 1.00 98.25 63 ARG A O 1
ATOM 537 N N . ARG A 1 64 ? 1.227 11.027 -24.558 1.00 98.31 64 ARG A N 1
ATOM 538 C CA . ARG A 1 64 ? -0.157 10.798 -24.111 1.00 98.31 64 ARG A CA 1
ATOM 539 C C . ARG A 1 64 ? -0.235 9.676 -23.080 1.00 98.31 64 ARG A C 1
ATOM 541 O O . ARG A 1 64 ? -0.862 9.863 -22.047 1.00 98.31 64 ARG A O 1
ATOM 548 N N . ALA A 1 65 ? 0.447 8.557 -23.315 1.00 97.56 65 ALA A N 1
ATOM 549 C CA . ALA A 1 65 ? 0.504 7.447 -22.370 1.00 97.56 65 ALA A CA 1
ATOM 550 C C . ALA A 1 65 ? 1.122 7.877 -21.032 1.00 97.56 65 ALA A C 1
ATOM 552 O O . ALA A 1 65 ? 0.566 7.573 -19.983 1.00 97.56 65 ALA A O 1
ATOM 553 N N . THR A 1 66 ? 2.207 8.662 -21.048 1.00 97.50 66 THR A N 1
ATOM 554 C CA . THR A 1 66 ? 2.808 9.191 -19.811 1.00 97.50 66 THR A CA 1
ATOM 555 C C . THR A 1 66 ? 1.887 10.162 -19.069 1.00 97.50 66 THR A C 1
ATOM 557 O O . THR A 1 66 ? 1.854 10.148 -17.843 1.00 97.50 66 THR A O 1
ATOM 560 N N . GLN A 1 67 ? 1.102 10.974 -19.788 1.00 98.25 67 GLN A N 1
ATOM 561 C CA . GLN A 1 67 ? 0.109 11.866 -19.180 1.00 98.25 67 GLN A CA 1
ATOM 562 C C . GLN A 1 67 ? -1.039 11.078 -18.545 1.00 98.25 67 GLN A C 1
ATOM 564 O O . GLN A 1 67 ? -1.390 11.345 -17.400 1.00 98.25 67 GLN A O 1
ATOM 569 N N . LEU A 1 68 ? -1.578 10.080 -19.251 1.00 98.12 68 LEU A N 1
ATOM 570 C CA . LEU A 1 68 ? -2.615 9.194 -18.716 1.00 98.12 68 LEU A CA 1
ATOM 571 C C . LEU A 1 68 ? -2.109 8.414 -17.501 1.00 98.12 68 LEU A C 1
ATOM 573 O O . LEU A 1 68 ? -2.819 8.303 -16.512 1.00 98.12 68 LEU A O 1
ATOM 577 N N . GLN A 1 69 ? -0.865 7.934 -17.527 1.00 97.75 69 GLN A N 1
ATOM 578 C CA . GLN A 1 69 ? -0.257 7.261 -16.381 1.00 97.75 69 GLN A CA 1
ATOM 579 C C . GLN A 1 69 ? -0.129 8.190 -15.165 1.00 97.75 69 GLN A C 1
ATOM 581 O O . GLN A 1 69 ? -0.371 7.759 -14.042 1.00 97.75 69 GLN A O 1
ATOM 586 N N . ALA A 1 70 ? 0.229 9.461 -15.368 1.00 97.81 70 ALA A N 1
ATOM 587 C CA . ALA A 1 70 ? 0.267 10.443 -14.286 1.00 97.81 70 ALA A CA 1
ATOM 588 C C . ALA A 1 70 ? -1.136 10.744 -13.730 1.00 97.81 70 ALA A C 1
ATOM 590 O O . ALA A 1 70 ? -1.300 10.846 -12.519 1.00 97.81 70 ALA A O 1
ATOM 591 N N . GLN A 1 71 ? -2.148 10.834 -14.599 1.00 98.06 71 GLN A N 1
ATOM 592 C CA . GLN A 1 71 ? -3.543 11.015 -14.186 1.00 98.06 71 GLN A CA 1
ATOM 593 C C . GLN A 1 71 ? -4.070 9.811 -13.401 1.00 98.06 71 GLN A C 1
ATOM 595 O O . GLN A 1 71 ? -4.709 10.002 -12.374 1.00 98.06 71 GLN A O 1
ATOM 600 N N . LEU A 1 72 ? -3.774 8.587 -13.847 1.00 97.88 72 LEU A N 1
ATOM 601 C CA . LEU A 1 72 ? -4.162 7.369 -13.136 1.00 97.88 72 LEU A CA 1
ATOM 602 C C . LEU A 1 72 ? -3.538 7.314 -11.743 1.00 97.88 72 LEU A C 1
ATOM 604 O O . LEU A 1 72 ? -4.259 7.064 -10.789 1.00 97.88 72 LEU A O 1
ATOM 608 N N . ARG A 1 73 ? -2.248 7.646 -11.610 1.00 97.94 73 ARG A N 1
ATOM 609 C CA . ARG A 1 73 ? -1.593 7.729 -10.296 1.00 97.94 73 ARG A CA 1
ATOM 610 C C . ARG A 1 73 ? -2.244 8.764 -9.384 1.00 97.94 73 ARG A C 1
ATOM 612 O O . ARG A 1 73 ? -2.528 8.456 -8.243 1.00 97.94 73 ARG A O 1
ATOM 619 N N . ALA A 1 74 ? -2.558 9.955 -9.897 1.00 98.12 74 ALA A N 1
ATOM 620 C CA . ALA A 1 74 ? -3.250 10.971 -9.102 1.00 98.12 74 ALA A CA 1
ATOM 621 C C . ALA A 1 74 ? -4.641 10.504 -8.631 1.00 98.12 74 ALA A C 1
ATOM 623 O O . ALA A 1 74 ? -5.054 10.804 -7.513 1.00 98.12 74 ALA A O 1
ATOM 624 N N . VAL A 1 75 ? -5.364 9.753 -9.471 1.00 98.25 75 VAL A N 1
ATOM 625 C CA . VAL A 1 75 ? -6.643 9.142 -9.083 1.00 98.25 75 VAL A CA 1
ATOM 626 C C . VAL A 1 75 ? -6.428 8.043 -8.039 1.00 98.25 75 VAL A C 1
ATOM 628 O O . VAL A 1 75 ? -7.150 8.025 -7.046 1.00 98.25 75 VAL A O 1
ATOM 631 N N . GLU A 1 76 ? -5.440 7.165 -8.219 1.00 98.06 76 GLU A N 1
ATOM 632 C CA . GLU A 1 76 ? -5.067 6.131 -7.243 1.00 98.06 76 GLU A CA 1
ATOM 633 C C . GLU A 1 76 ? -4.726 6.745 -5.878 1.00 98.06 76 GLU A C 1
ATOM 635 O O . GLU A 1 76 ? -5.271 6.299 -4.871 1.00 98.06 76 GLU A O 1
ATOM 640 N N . ASP A 1 77 ? -3.920 7.808 -5.853 1.00 97.50 77 ASP A N 1
ATOM 641 C CA . ASP A 1 77 ? -3.563 8.539 -4.633 1.00 97.50 77 ASP A CA 1
ATOM 642 C C . ASP A 1 77 ? -4.820 9.125 -3.962 1.00 97.50 77 ASP A C 1
ATOM 644 O O . ASP A 1 77 ? -5.048 8.913 -2.772 1.00 97.50 77 ASP A O 1
ATOM 648 N N . SER A 1 78 ? -5.717 9.762 -4.729 1.00 97.69 78 SER A N 1
ATOM 649 C CA . SER A 1 78 ? -6.970 10.306 -4.176 1.00 97.69 78 SER A CA 1
ATOM 650 C C . SER A 1 78 ? -7.923 9.229 -3.635 1.00 97.69 78 SER A C 1
ATOM 652 O O . SER A 1 78 ? -8.654 9.464 -2.672 1.00 97.69 78 SER A O 1
ATOM 654 N N . LEU A 1 79 ? -7.928 8.033 -4.235 1.00 97.19 79 LEU A N 1
ATOM 655 C CA . LEU A 1 79 ? -8.714 6.902 -3.746 1.00 97.19 79 LEU A CA 1
ATOM 656 C C . LEU A 1 79 ? -8.123 6.345 -2.450 1.00 97.19 79 LEU A C 1
ATOM 658 O O . LEU A 1 79 ? -8.882 6.028 -1.540 1.00 97.19 79 LEU A O 1
ATOM 662 N N . GLN A 1 80 ? -6.796 6.268 -2.338 1.00 97.69 80 GLN A N 1
ATOM 663 C CA . GLN A 1 80 ? -6.125 5.867 -1.099 1.00 97.69 80 GLN A CA 1
ATOM 664 C C . GLN A 1 80 ? -6.404 6.859 0.036 1.00 97.69 80 GLN A C 1
ATOM 666 O O . GLN A 1 80 ? -6.744 6.439 1.141 1.00 97.69 80 GLN A O 1
ATOM 671 N N . GLU A 1 81 ? -6.343 8.165 -0.240 1.00 97.12 81 GLU A N 1
ATOM 672 C CA . GLU A 1 81 ? -6.718 9.205 0.726 1.00 97.12 81 GLU A CA 1
ATOM 673 C C . GLU A 1 81 ? -8.177 9.061 1.167 1.00 97.12 81 GLU A C 1
ATOM 675 O O . GLU A 1 81 ? -8.479 9.129 2.358 1.00 97.12 81 GLU A O 1
ATOM 680 N N . ARG A 1 82 ? -9.091 8.805 0.224 1.00 96.94 82 ARG A N 1
ATOM 681 C CA . ARG A 1 82 ? -10.504 8.589 0.538 1.00 96.94 82 ARG A CA 1
ATOM 682 C C . ARG A 1 82 ? -10.722 7.360 1.418 1.00 96.94 82 ARG A C 1
ATOM 684 O O . ARG A 1 82 ? -11.484 7.455 2.373 1.00 96.94 82 ARG A O 1
ATOM 691 N N . VAL A 1 83 ? -10.047 6.245 1.140 1.00 97.56 83 VAL A N 1
ATOM 692 C CA . VAL A 1 83 ? -10.121 5.040 1.982 1.00 97.56 83 VAL A CA 1
ATOM 693 C C . VAL A 1 83 ? -9.613 5.337 3.395 1.00 97.56 83 VAL A C 1
ATOM 695 O O . VAL A 1 83 ? -10.290 5.003 4.363 1.00 97.56 83 VAL A O 1
ATOM 698 N N . ALA A 1 84 ? -8.490 6.048 3.538 1.00 96.75 84 ALA A N 1
ATOM 699 C CA . ALA A 1 84 ? -7.987 6.453 4.853 1.00 96.75 84 ALA A CA 1
ATOM 700 C C . ALA A 1 84 ? -8.982 7.365 5.605 1.00 96.75 84 ALA A C 1
ATOM 702 O O . ALA A 1 84 ? -9.181 7.233 6.815 1.00 96.75 84 ALA A O 1
ATOM 703 N N . LEU A 1 85 ? -9.663 8.272 4.896 1.00 96.62 85 LEU A N 1
ATOM 704 C CA . LEU A 1 85 ? -10.729 9.096 5.472 1.00 96.62 85 LEU A CA 1
ATOM 705 C C . LEU A 1 85 ? -11.955 8.257 5.877 1.00 96.62 85 LEU A C 1
ATOM 707 O O . LEU A 1 85 ? -12.523 8.476 6.945 1.00 96.62 85 LEU A O 1
ATOM 711 N N . GLU A 1 86 ? -12.345 7.262 5.086 1.00 97.62 86 GLU A N 1
ATOM 712 C CA . GLU A 1 86 ? -13.436 6.333 5.418 1.00 97.62 86 GLU A CA 1
ATOM 713 C C . GLU A 1 86 ? -13.103 5.484 6.665 1.00 97.62 86 GLU A C 1
ATOM 715 O O . GLU A 1 86 ? -13.941 5.317 7.551 1.00 97.62 86 GLU A O 1
ATOM 720 N N . GLU A 1 87 ? -11.856 5.039 6.825 1.00 97.50 87 GLU A N 1
ATOM 721 C CA . GLU A 1 87 ? -11.407 4.334 8.034 1.00 97.50 87 GLU A CA 1
ATOM 722 C C . GLU A 1 87 ? -11.429 5.235 9.279 1.00 97.50 87 GLU A C 1
ATOM 724 O O . GLU A 1 87 ? -11.906 4.834 10.346 1.00 97.50 87 GLU A O 1
ATOM 729 N N . THR A 1 88 ? -10.947 6.477 9.156 1.00 97.12 88 THR A N 1
ATOM 730 C CA . THR A 1 88 ? -10.939 7.433 10.278 1.00 97.12 88 THR A CA 1
ATOM 731 C C . THR A 1 88 ? -12.354 7.833 10.692 1.00 97.12 88 THR A C 1
ATOM 733 O O . THR A 1 88 ? -12.645 7.880 11.887 1.00 97.12 88 THR A O 1
ATOM 736 N N . THR A 1 89 ? -13.260 8.048 9.735 1.00 97.31 89 THR A N 1
ATOM 737 C CA . THR A 1 89 ? -14.679 8.315 10.020 1.00 97.31 89 THR A CA 1
ATOM 738 C C . THR A 1 89 ? -15.347 7.120 10.689 1.00 97.31 89 THR A C 1
ATOM 740 O O . THR A 1 89 ? -16.033 7.306 11.691 1.00 97.31 89 THR A O 1
ATOM 743 N N . HIS A 1 90 ? -15.070 5.890 10.246 1.00 97.56 90 HIS A N 1
ATOM 744 C CA . HIS A 1 90 ? -15.587 4.695 10.912 1.00 97.56 90 HIS A CA 1
ATOM 745 C C . HIS A 1 90 ? -15.086 4.560 12.361 1.00 97.56 90 HIS A C 1
ATOM 747 O O . HIS A 1 90 ? -15.864 4.242 13.261 1.00 97.56 90 HIS A O 1
ATOM 753 N N . SER A 1 91 ? -13.806 4.847 12.614 1.00 97.31 91 SER A N 1
ATOM 754 C CA . SER A 1 91 ? -13.236 4.876 13.970 1.00 97.31 91 SER A CA 1
ATOM 755 C C . SER A 1 91 ? -13.901 5.943 14.850 1.00 97.31 91 SER A C 1
ATOM 757 O O . SER A 1 91 ? -14.270 5.671 15.997 1.00 97.31 91 SER A O 1
ATOM 759 N N . LEU A 1 92 ? -14.141 7.138 14.300 1.00 96.62 92 LEU A N 1
ATOM 760 C CA . LEU A 1 92 ? -14.858 8.204 14.998 1.00 96.62 92 LEU A CA 1
ATOM 761 C C . LEU A 1 92 ? -16.298 7.796 15.327 1.00 96.62 92 LEU A C 1
ATOM 763 O O . LEU A 1 92 ? -16.698 7.938 16.480 1.00 96.62 92 LEU A O 1
ATOM 767 N N . GLU A 1 93 ? -17.041 7.206 14.387 1.00 98.00 93 GLU A N 1
ATOM 768 C CA . GLU A 1 93 ? -18.394 6.689 14.642 1.00 98.00 93 GLU A CA 1
ATOM 769 C C . GLU A 1 93 ? -18.406 5.618 15.741 1.00 98.00 93 GLU A C 1
ATOM 771 O O . GLU A 1 93 ? -19.310 5.579 16.579 1.00 98.00 93 GLU A O 1
ATOM 776 N N . GLN A 1 94 ? -17.412 4.725 15.760 1.00 97.88 94 GLN A N 1
ATOM 777 C CA . GLN A 1 94 ? -17.278 3.736 16.829 1.00 97.88 94 GLN A CA 1
ATOM 778 C C . GLN A 1 94 ? -17.018 4.411 18.180 1.00 97.88 94 GLN A C 1
ATOM 780 O O . GLN A 1 94 ? -17.658 4.045 19.169 1.00 97.88 94 GLN A O 1
ATOM 785 N N . SER A 1 95 ? -16.137 5.416 18.226 1.00 96.44 95 SER A N 1
ATOM 786 C CA . SER A 1 95 ? -15.868 6.181 19.448 1.00 96.44 95 SER A CA 1
ATOM 787 C C . SER A 1 95 ? -17.106 6.945 19.932 1.00 96.44 95 SER A C 1
ATOM 789 O O . SER A 1 95 ? -17.404 6.939 21.125 1.00 96.44 95 SER A O 1
ATOM 791 N N . GLU A 1 96 ? -17.899 7.510 19.018 1.00 97.88 96 GLU A N 1
ATOM 792 C CA . GLU A 1 96 ? -19.149 8.200 19.332 1.00 97.88 96 GLU A CA 1
ATOM 793 C C . GLU A 1 96 ? -20.174 7.227 19.925 1.00 97.88 96 GLU A C 1
ATOM 795 O O . GLU A 1 96 ? -20.772 7.508 20.964 1.00 97.88 96 GLU A O 1
ATOM 800 N N . ARG A 1 97 ? -20.326 6.032 19.335 1.00 97.88 97 ARG A N 1
ATOM 801 C CA . ARG A 1 97 ? -21.199 4.974 19.874 1.00 97.88 97 ARG A CA 1
ATOM 802 C C . ARG A 1 97 ? -20.762 4.539 21.274 1.00 97.88 97 ARG A C 1
ATOM 804 O O . ARG A 1 97 ? -21.619 4.357 22.139 1.00 97.88 97 ARG A O 1
ATOM 811 N N . GLN A 1 98 ? -19.459 4.390 21.516 1.00 97.75 98 GLN A N 1
ATOM 812 C CA . GLN A 1 98 ? -18.920 4.040 22.836 1.00 97.75 98 GLN A CA 1
ATOM 813 C C . GLN A 1 98 ? -19.178 5.146 23.867 1.00 97.75 98 GLN A C 1
ATOM 815 O O . GLN A 1 98 ? -19.647 4.861 24.971 1.00 97.75 98 GLN A O 1
ATOM 820 N N . LEU A 1 99 ? -18.938 6.409 23.506 1.00 96.88 99 LEU A N 1
ATOM 821 C CA . LEU A 1 99 ? -19.216 7.555 24.372 1.00 96.88 99 LEU A CA 1
ATOM 822 C C . LEU A 1 99 ? -20.713 7.683 24.670 1.00 96.88 99 LEU A C 1
ATOM 824 O O . LEU A 1 99 ? -21.084 7.854 25.827 1.00 96.88 99 LEU A O 1
ATOM 828 N N . ALA A 1 100 ? -21.582 7.505 23.675 1.00 98.00 100 ALA A N 1
ATOM 829 C CA . ALA A 1 100 ? -23.031 7.516 23.864 1.00 98.00 100 ALA A CA 1
ATOM 830 C C . ALA A 1 100 ? -23.499 6.398 24.811 1.00 98.00 100 ALA A C 1
ATOM 832 O O . ALA A 1 100 ? -24.360 6.620 25.664 1.00 98.00 100 ALA A O 1
ATOM 833 N N . GLN A 1 101 ? -22.919 5.197 24.709 1.00 97.94 101 GLN A N 1
ATOM 834 C CA . GLN A 1 101 ? -23.177 4.121 25.669 1.00 97.94 101 GLN A CA 1
ATOM 835 C C . GLN A 1 101 ? -22.704 4.503 27.075 1.00 97.94 101 GLN A C 1
ATOM 837 O O . GLN A 1 101 ? -23.444 4.291 28.035 1.00 97.94 101 GLN A O 1
ATOM 842 N N . ARG A 1 102 ? -21.517 5.112 27.205 1.00 98.12 102 ARG A N 1
ATOM 843 C CA . ARG A 1 102 ? -20.981 5.548 28.499 1.00 98.12 102 ARG A CA 1
ATOM 844 C C . ARG A 1 102 ? -21.857 6.616 29.148 1.00 98.12 102 ARG A C 1
ATOM 846 O O . ARG A 1 102 ? -22.165 6.487 30.329 1.00 98.12 102 ARG A O 1
ATOM 853 N N . VAL A 1 103 ? -22.322 7.601 28.381 1.00 97.75 103 VAL A N 1
ATOM 854 C CA . VAL A 1 103 ? -23.272 8.621 28.853 1.00 97.75 103 VAL A CA 1
ATOM 855 C C . VAL A 1 103 ? -24.546 7.958 29.373 1.00 97.75 103 VAL A C 1
ATOM 857 O O . VAL A 1 103 ? -24.898 8.175 30.524 1.00 97.75 103 VAL A O 1
ATOM 860 N N . ARG A 1 104 ? -25.152 7.035 28.613 1.00 98.00 104 ARG A N 1
ATOM 861 C CA . ARG A 1 104 ? -26.343 6.293 29.071 1.00 98.00 104 ARG A CA 1
ATOM 862 C C . ARG A 1 104 ? -26.098 5.488 30.347 1.00 98.00 104 ARG A C 1
ATOM 864 O O . ARG A 1 104 ? -27.004 5.344 31.163 1.00 98.00 104 ARG A O 1
ATOM 871 N N . THR A 1 105 ? -24.907 4.908 30.521 1.00 97.94 105 THR A N 1
ATOM 872 C CA . THR A 1 105 ? -24.574 4.210 31.775 1.00 97.94 105 THR A CA 1
ATOM 873 C C . THR A 1 105 ? -24.467 5.177 32.948 1.00 97.94 105 THR A C 1
ATOM 875 O O . THR A 1 105 ? -25.045 4.905 33.994 1.00 97.94 105 THR A O 1
ATOM 878 N N . LEU A 1 106 ? -23.819 6.327 32.747 1.00 96.50 106 LEU A N 1
ATOM 879 C CA . LEU A 1 106 ? -23.669 7.356 33.773 1.00 96.50 106 LEU A CA 1
ATOM 880 C C . LEU A 1 106 ? -25.013 7.991 34.148 1.00 96.50 106 LEU A C 1
ATOM 882 O O . LEU A 1 106 ? -25.253 8.225 35.324 1.00 96.50 106 LEU A O 1
ATOM 886 N N . GLU A 1 107 ? -25.913 8.209 33.186 1.00 97.94 107 GLU A N 1
ATOM 887 C CA . GLU A 1 107 ? -27.280 8.686 33.444 1.00 97.94 107 GLU A CA 1
ATOM 888 C C . GLU A 1 107 ? -28.046 7.708 34.347 1.00 97.94 107 GLU A C 1
ATOM 890 O O . GLU A 1 107 ? -28.642 8.112 35.343 1.00 97.94 107 GLU A O 1
ATOM 895 N N . ARG A 1 108 ? -27.963 6.398 34.073 1.00 97.69 108 ARG A N 1
ATOM 896 C CA . ARG A 1 108 ? -28.590 5.372 34.926 1.00 97.69 108 ARG A CA 1
ATOM 897 C C . ARG A 1 108 ? -27.979 5.326 36.324 1.00 97.69 108 ARG A C 1
ATOM 899 O O . ARG A 1 108 ? -28.710 5.195 37.301 1.00 97.69 108 ARG A O 1
ATOM 906 N N . GLU A 1 109 ? -26.654 5.412 36.426 1.00 97.12 109 GLU A N 1
ATOM 907 C CA . GLU A 1 109 ? -25.948 5.471 37.712 1.00 97.12 109 GLU A CA 1
ATOM 908 C C . GLU A 1 109 ? -26.351 6.729 38.502 1.00 97.12 109 GLU A C 1
ATOM 910 O O . GLU A 1 109 ? -26.597 6.649 39.706 1.00 97.12 109 GLU A O 1
ATOM 915 N N . GLN A 1 110 ? -26.504 7.873 37.829 1.00 96.94 110 GLN A N 1
ATOM 916 C CA . GLN A 1 110 ? -26.970 9.123 38.428 1.00 96.94 110 GLN A CA 1
ATOM 917 C C . GLN A 1 110 ? -28.411 9.007 38.940 1.00 96.94 110 GLN A C 1
ATOM 919 O O . GLN A 1 110 ? -28.687 9.413 40.068 1.00 96.94 110 GLN A O 1
ATOM 924 N N . GLU A 1 111 ? -29.326 8.432 38.156 1.00 97.56 111 GLU A N 1
ATOM 925 C CA . GLU A 1 111 ? -30.708 8.184 38.584 1.00 97.56 111 GLU A CA 1
ATOM 926 C C . GLU A 1 111 ? -30.769 7.249 39.800 1.00 97.56 111 GLU A C 1
ATOM 928 O O . GLU A 1 111 ? -31.529 7.486 40.741 1.00 97.56 111 GLU A O 1
ATOM 933 N N . GLN A 1 112 ? -29.953 6.192 39.812 1.00 97.06 112 GLN A N 1
ATOM 934 C CA . GLN A 1 112 ? -29.855 5.277 40.951 1.00 97.06 112 GLN A CA 1
ATOM 935 C C . GLN A 1 112 ? -29.312 5.982 42.196 1.00 97.06 112 GLN A C 1
ATOM 937 O O . GLN A 1 112 ? -29.867 5.818 43.285 1.00 97.06 112 G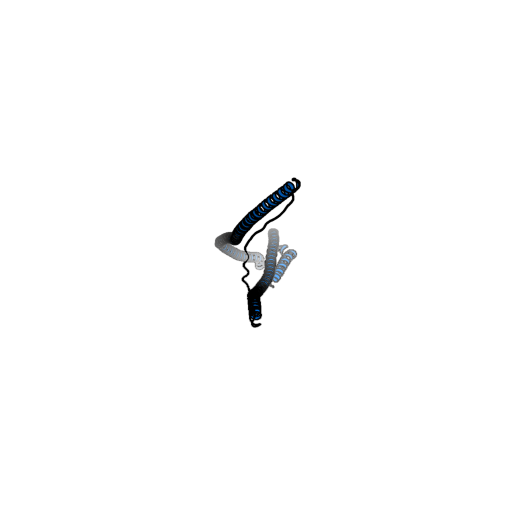LN A O 1
ATOM 942 N N . ALA A 1 113 ? -28.270 6.800 42.039 1.00 95.62 113 ALA A N 1
ATOM 943 C CA . ALA A 1 113 ? -27.713 7.596 43.123 1.00 95.62 113 ALA A CA 1
ATOM 944 C C . ALA A 1 113 ? -28.743 8.595 43.674 1.00 95.62 113 ALA A C 1
ATOM 946 O O . ALA A 1 113 ? -28.901 8.685 44.892 1.00 95.62 113 ALA A O 1
ATOM 947 N N . ALA A 1 114 ? -29.498 9.278 42.808 1.00 97.50 114 ALA A N 1
ATOM 948 C CA . ALA A 1 114 ? -30.566 10.193 43.209 1.00 97.50 114 ALA A CA 1
ATOM 949 C C . ALA A 1 114 ? -31.643 9.480 44.043 1.00 97.50 114 ALA A C 1
ATOM 951 O O . ALA A 1 114 ? -31.936 9.915 45.154 1.00 97.50 114 ALA A O 1
ATOM 952 N N . ARG A 1 115 ? -32.134 8.318 43.588 1.00 96.81 115 ARG A N 1
ATOM 953 C CA . ARG A 1 115 ? -33.093 7.500 44.357 1.00 96.81 115 ARG A CA 1
ATOM 954 C C . ARG A 1 115 ? -32.523 7.046 45.699 1.00 96.81 115 ARG A C 1
ATOM 956 O O . ARG A 1 115 ? -33.218 7.058 46.709 1.00 96.81 115 ARG A O 1
ATOM 963 N N . SER A 1 116 ? -31.252 6.639 45.731 1.00 96.19 116 SER A N 1
ATOM 964 C CA . SER A 1 116 ? -30.593 6.226 46.977 1.00 96.19 116 SER A CA 1
ATOM 965 C C . SER A 1 116 ? -30.489 7.377 47.980 1.00 96.19 116 SER A C 1
ATOM 967 O O . SER A 1 116 ? -30.668 7.163 49.180 1.00 96.19 116 SER A O 1
ATOM 969 N N . ARG A 1 117 ? -30.272 8.600 47.480 1.00 95.62 117 ARG A N 1
ATOM 970 C CA . ARG A 1 117 ? -30.240 9.821 48.279 1.00 95.62 117 ARG A CA 1
ATOM 971 C C . ARG A 1 117 ? -31.622 10.162 48.821 1.00 95.62 117 ARG A C 1
ATOM 973 O O . ARG A 1 117 ? -31.730 10.366 50.018 1.00 95.62 117 ARG A O 1
ATOM 980 N N . GLU A 1 118 ? -32.668 10.113 47.999 1.00 96.44 118 GLU A N 1
ATOM 981 C CA . GLU A 1 118 ? -34.054 10.325 48.450 1.00 96.44 118 GLU A CA 1
ATOM 982 C C . GLU A 1 118 ? -34.447 9.350 49.572 1.00 96.44 118 GLU A C 1
ATOM 984 O O . GLU A 1 118 ? -35.037 9.747 50.575 1.00 96.44 118 GLU A O 1
ATOM 989 N N . VAL A 1 119 ? -34.067 8.072 49.452 1.00 95.56 119 VAL A N 1
ATOM 990 C CA . VAL A 1 119 ? -34.311 7.070 50.505 1.00 95.56 119 VAL A CA 1
ATOM 991 C C . VAL A 1 119 ? -33.519 7.382 51.778 1.00 95.56 119 VAL A C 1
ATOM 993 O O . VAL A 1 119 ? -34.035 7.191 52.881 1.00 95.56 119 VAL A O 1
ATOM 996 N N . ALA A 1 120 ? -32.267 7.825 51.655 1.00 94.06 120 ALA A N 1
ATOM 997 C CA . ALA A 1 120 ? -31.450 8.211 52.801 1.00 94.06 120 ALA A CA 1
ATOM 998 C C . ALA A 1 120 ? -31.997 9.469 53.494 1.00 94.06 120 ALA A C 1
ATOM 1000 O O . ALA A 1 120 ? -32.082 9.483 54.721 1.00 94.06 120 ALA A O 1
ATOM 1001 N N . ASP A 1 121 ? -32.430 10.466 52.721 1.00 95.38 121 ASP A N 1
ATOM 1002 C CA . ASP A 1 121 ? -33.021 11.709 53.214 1.00 95.38 121 ASP A CA 1
ATOM 1003 C C . ASP A 1 121 ? -34.339 11.413 53.956 1.00 95.38 121 ASP A C 1
ATOM 1005 O O . ASP A 1 121 ? -34.485 11.807 55.112 1.00 95.38 121 ASP A O 1
ATOM 1009 N N . ALA A 1 122 ? -35.232 10.588 53.390 1.00 94.31 122 ALA A N 1
ATOM 1010 C CA . ALA A 1 122 ? -36.472 10.163 54.055 1.00 94.31 122 ALA A CA 1
ATOM 1011 C C . ALA A 1 122 ? -36.221 9.386 55.364 1.00 94.31 122 ALA A C 1
ATOM 1013 O O . ALA A 1 122 ? -36.942 9.545 56.352 1.00 94.31 122 ALA A O 1
ATOM 1014 N N . ARG A 1 123 ? -35.175 8.547 55.407 1.00 94.50 123 ARG A N 1
ATOM 1015 C CA . ARG A 1 123 ? -34.741 7.884 56.651 1.00 94.50 123 ARG A CA 1
ATOM 1016 C C . ARG A 1 123 ? -34.207 8.893 57.667 1.00 94.50 123 ARG A C 1
ATOM 1018 O O . ARG A 1 123 ? -34.494 8.751 58.853 1.00 94.50 123 ARG A O 1
ATOM 1025 N N . GLY A 1 124 ? -33.445 9.887 57.214 1.00 93.38 124 GLY A N 1
ATOM 1026 C CA . GLY A 1 124 ? -32.943 10.980 58.044 1.00 93.38 124 GLY A CA 1
ATOM 1027 C C . GLY A 1 124 ? -34.076 11.785 58.678 1.00 93.38 124 GLY A C 1
ATOM 1028 O O . GLY A 1 124 ? -34.060 12.002 59.888 1.00 93.38 124 GLY A O 1
ATOM 1029 N N . GLU A 1 125 ? -35.097 12.144 57.898 1.00 94.81 125 GLU A N 1
ATOM 1030 C CA . GLU A 1 125 ? -36.301 12.829 58.385 1.00 94.81 125 GLU A CA 1
ATOM 1031 C C . GLU A 1 125 ? -37.069 11.985 59.411 1.00 94.81 125 GLU A C 1
ATOM 1033 O O . GLU A 1 125 ? -37.411 12.480 60.486 1.00 94.81 125 GLU A O 1
ATOM 1038 N N . ALA A 1 126 ? -37.282 10.691 59.143 1.00 93.56 126 ALA A N 1
ATOM 1039 C CA . ALA A 1 126 ? -37.956 9.792 60.081 1.00 93.56 126 ALA A CA 1
ATOM 1040 C C . ALA A 1 126 ? -37.201 9.662 61.418 1.00 93.56 126 ALA A C 1
ATOM 1042 O O . ALA A 1 126 ? -37.813 9.688 62.489 1.00 93.56 126 ALA A O 1
ATOM 1043 N N . LEU A 1 127 ? -35.867 9.559 61.370 1.00 93.50 127 LEU A N 1
ATOM 1044 C CA . LEU A 1 127 ? -35.025 9.545 62.569 1.00 93.50 127 LEU A CA 1
ATOM 1045 C C . LEU A 1 127 ? -35.064 10.885 63.310 1.00 93.50 127 LEU A C 1
ATOM 1047 O O .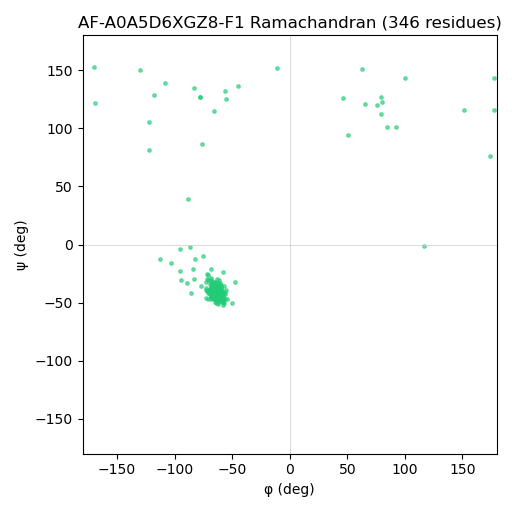 LEU A 1 127 ? -35.121 10.886 64.538 1.00 93.50 127 LEU A O 1
ATOM 1051 N N . ALA A 1 128 ? -35.076 12.013 62.596 1.00 92.94 128 ALA A N 1
ATOM 1052 C CA . ALA A 1 128 ? -35.197 13.335 63.203 1.00 92.94 128 ALA A CA 1
ATOM 1053 C C . ALA A 1 128 ? -36.528 13.492 63.959 1.00 92.94 128 ALA A C 1
ATOM 1055 O O . ALA A 1 128 ? -36.529 13.955 65.098 1.00 92.94 128 ALA A O 1
ATOM 1056 N N . VAL A 1 129 ? -37.644 13.032 63.381 1.00 94.38 129 VAL A N 1
ATOM 1057 C CA . VAL A 1 129 ? -38.957 13.019 64.052 1.00 94.38 129 VAL A CA 1
ATOM 1058 C C . VAL A 1 129 ? -38.945 12.111 65.286 1.00 94.38 129 VAL A C 1
ATOM 1060 O O . VAL A 1 129 ? -39.447 12.500 66.340 1.00 94.38 129 VAL A O 1
ATOM 1063 N N . ALA A 1 130 ? -38.342 10.922 65.194 1.00 92.50 130 ALA A N 1
ATOM 1064 C CA . ALA A 1 130 ? -38.227 10.013 66.333 1.00 92.50 130 ALA A CA 1
ATOM 1065 C C . ALA A 1 130 ? -37.390 10.620 67.475 1.00 92.50 130 ALA A C 1
ATOM 1067 O O . ALA A 1 130 ? -37.789 10.548 68.637 1.00 92.50 130 ALA A O 1
ATOM 1068 N N . LEU A 1 131 ? -36.263 11.263 67.151 1.00 92.31 131 LEU A N 1
ATOM 1069 C CA . LEU A 1 131 ? -35.433 11.973 68.127 1.00 92.31 131 LEU A CA 1
ATOM 1070 C C . LEU A 1 131 ? -36.172 13.156 68.754 1.00 92.31 131 LEU A C 1
ATOM 1072 O O . LEU A 1 131 ? -36.056 13.358 69.960 1.00 92.31 131 LEU A O 1
ATOM 1076 N N . GLN A 1 132 ? -36.962 13.896 67.972 1.00 93.94 132 GLN A N 1
ATOM 1077 C CA . GLN A 1 132 ? -37.801 14.974 68.488 1.00 93.94 132 GLN A CA 1
ATOM 1078 C C . GLN A 1 132 ? -38.833 14.441 69.489 1.00 93.94 132 GLN A C 1
ATOM 1080 O O . GLN A 1 132 ? -38.945 14.979 70.585 1.00 93.94 132 GLN A O 1
ATOM 1085 N N . HIS A 1 133 ? -39.521 13.342 69.163 1.00 93.25 133 HIS A N 1
ATOM 1086 C CA . HIS A 1 133 ? -40.488 12.713 70.065 1.00 93.25 133 HIS A CA 1
ATOM 1087 C C . HIS A 1 133 ? -39.843 12.238 71.374 1.00 93.25 133 HIS A C 1
ATOM 1089 O O . HIS A 1 133 ? -40.384 12.463 72.456 1.00 93.25 133 HIS A O 1
ATOM 1095 N N . VAL A 1 134 ? -38.661 11.620 71.287 1.00 92.38 134 VAL A N 1
ATOM 1096 C CA . VAL A 1 134 ? -37.873 11.226 72.462 1.00 92.38 134 VAL A CA 1
ATOM 1097 C C . VAL A 1 134 ? -37.455 12.456 73.277 1.00 92.38 134 VAL A C 1
ATOM 1099 O O . VAL A 1 134 ? -37.566 12.441 74.502 1.00 92.38 134 VAL A O 1
ATOM 1102 N N . GLY A 1 135 ? -37.027 13.537 72.621 1.00 92.06 135 GLY A N 1
ATOM 1103 C CA . GLY A 1 135 ? -36.698 14.810 73.266 1.00 92.06 135 GLY A CA 1
ATOM 1104 C C . GLY A 1 135 ? -37.887 15.432 74.003 1.00 92.06 135 GLY A C 1
ATOM 1105 O O . GLY A 1 135 ? -37.747 15.840 75.156 1.00 92.06 135 GLY A O 1
ATOM 1106 N N . ASP A 1 136 ? -39.068 15.442 73.385 1.00 90.69 136 ASP A N 1
ATOM 1107 C CA . ASP A 1 136 ? -40.304 15.935 73.998 1.00 90.69 136 ASP A CA 1
ATOM 1108 C C . ASP A 1 136 ? -40.728 15.059 75.192 1.00 90.69 136 ASP A C 1
ATOM 1110 O O . ASP A 1 136 ? -41.100 15.589 76.240 1.00 90.69 136 ASP A O 1
ATOM 1114 N N . ALA A 1 137 ? -40.601 13.730 75.089 1.00 89.50 137 ALA A N 1
ATOM 1115 C CA . ALA A 1 137 ? -40.865 12.810 76.198 1.00 89.50 137 ALA A CA 1
ATOM 1116 C C . ALA A 1 137 ? -39.914 13.049 77.384 1.00 89.50 137 ALA A C 1
ATOM 1118 O O . ALA A 1 137 ? -40.360 13.110 78.534 1.00 89.50 137 ALA A O 1
ATOM 1119 N N . PHE A 1 138 ? -38.619 13.253 77.115 1.00 91.38 138 PHE A N 1
ATOM 1120 C CA . PHE A 1 138 ? -37.656 13.638 78.147 1.00 91.38 138 PHE A CA 1
ATOM 1121 C C . PHE A 1 138 ? -38.003 14.984 78.781 1.00 91.38 138 PHE A C 1
ATOM 1123 O O . PHE A 1 138 ? -37.894 15.112 80.000 1.00 91.38 138 PHE A O 1
ATOM 1130 N N . ARG A 1 139 ? -38.458 15.971 77.998 1.00 92.75 139 ARG A N 1
ATOM 1131 C CA . ARG A 1 139 ? -38.898 17.267 78.533 1.00 92.75 139 ARG A CA 1
ATOM 1132 C C . ARG A 1 139 ? -40.075 17.103 79.495 1.00 92.75 139 ARG A C 1
ATOM 1134 O O . ARG A 1 139 ? -40.004 17.616 80.604 1.00 92.75 139 ARG A O 1
ATOM 1141 N N . VAL A 1 140 ? -41.096 16.326 79.123 1.00 92.06 140 VAL A N 1
ATOM 1142 C CA . VAL A 1 140 ? -42.246 16.034 80.000 1.00 92.06 140 VAL A CA 1
ATOM 1143 C C . VAL A 1 140 ? -41.804 15.312 81.273 1.00 92.06 140 VAL A C 1
ATOM 1145 O O . VAL A 1 140 ? -42.232 15.671 82.365 1.00 92.06 140 VAL A O 1
ATOM 1148 N N . HIS A 1 141 ? -40.918 14.316 81.172 1.00 89.06 141 HIS A N 1
ATOM 1149 C CA . HIS A 1 141 ? -40.378 13.645 82.359 1.00 89.06 141 HIS A CA 1
ATOM 1150 C C . HIS A 1 141 ? -39.616 14.612 83.272 1.00 89.06 141 HIS A C 1
ATOM 1152 O O . HIS A 1 141 ? -39.816 14.587 84.486 1.00 89.06 141 HIS A O 1
ATOM 1158 N N . LEU A 1 142 ? -38.800 15.508 82.713 1.00 91.81 142 LEU A N 1
ATOM 1159 C CA . LEU A 1 142 ? -38.125 16.550 83.487 1.00 91.81 142 LEU A CA 1
ATOM 1160 C C . LEU A 1 142 ? -39.125 17.499 84.158 1.00 91.81 142 LEU A C 1
ATOM 1162 O O . LEU A 1 142 ? -38.979 17.764 85.347 1.00 91.81 142 LEU A O 1
ATOM 1166 N N . GLU A 1 143 ? -40.162 17.948 83.449 1.00 90.88 143 GLU A N 1
ATOM 1167 C CA . GLU A 1 143 ? -41.240 18.774 84.012 1.00 90.88 143 GLU A CA 1
ATOM 1168 C C . GLU A 1 143 ? -41.946 18.054 85.176 1.00 90.88 143 GLU A C 1
ATOM 1170 O O . GLU A 1 143 ? -42.126 18.645 86.240 1.00 90.88 143 GLU A O 1
ATOM 1175 N N . THR A 1 144 ? -42.264 16.758 85.043 1.00 90.06 144 THR A N 1
ATOM 1176 C CA . THR A 1 144 ? -42.868 15.978 86.142 1.00 90.06 144 THR A CA 1
ATOM 1177 C C . THR A 1 144 ? -41.937 15.803 87.339 1.00 90.06 144 THR A C 1
ATOM 1179 O O . THR A 1 144 ? -42.396 15.853 88.477 1.00 90.06 144 THR A O 1
ATOM 1182 N N . LEU A 1 145 ? -40.631 15.621 87.113 1.00 87.12 145 LEU A N 1
ATOM 1183 C CA . LEU A 1 145 ? -39.643 15.521 88.189 1.00 87.12 145 LEU A CA 1
ATOM 1184 C C . LEU A 1 145 ? -39.455 16.859 88.912 1.00 87.12 145 LEU A C 1
ATOM 1186 O O . LEU A 1 145 ? -39.317 16.869 90.133 1.00 87.12 145 LEU A O 1
ATOM 1190 N N . VAL A 1 146 ? -39.477 17.979 88.183 1.00 89.62 146 VAL A N 1
ATOM 1191 C CA . VAL A 1 146 ? -39.463 19.324 88.775 1.00 89.62 146 VAL A CA 1
ATOM 1192 C C . VAL A 1 146 ? -40.725 19.547 89.602 1.00 89.62 146 VAL A C 1
ATOM 1194 O O . VAL A 1 146 ? -40.602 19.929 90.758 1.00 89.62 146 VAL A O 1
ATOM 1197 N N . ALA A 1 147 ? -41.908 19.211 89.079 1.00 85.12 147 ALA A N 1
ATOM 1198 C CA . ALA A 1 147 ? -43.162 19.313 89.824 1.00 85.12 147 ALA A CA 1
ATOM 1199 C C . ALA A 1 147 ? -43.157 18.443 91.096 1.00 85.12 147 ALA A C 1
ATOM 1201 O O . ALA A 1 147 ? -43.518 18.920 92.167 1.00 85.12 147 ALA A O 1
ATOM 1202 N N . MET A 1 148 ? -42.684 17.191 91.014 1.00 81.31 148 MET A N 1
ATOM 1203 C CA . MET A 1 148 ? -42.516 16.321 92.188 1.00 81.31 148 MET A CA 1
ATOM 1204 C C . MET A 1 148 ? -41.557 16.934 93.216 1.00 81.31 148 MET A C 1
ATOM 1206 O O . MET A 1 148 ? -41.818 16.902 94.419 1.00 81.31 148 MET A O 1
ATOM 1210 N N . ARG A 1 149 ? -40.455 17.531 92.758 1.00 84.94 149 ARG A N 1
ATOM 1211 C CA . ARG A 1 149 ? -39.524 18.229 93.642 1.00 84.94 149 ARG A CA 1
ATOM 1212 C C . ARG A 1 149 ? -40.159 19.459 94.286 1.00 84.94 149 ARG A C 1
ATOM 1214 O O . ARG A 1 149 ? -40.011 19.627 95.487 1.00 84.94 149 ARG A O 1
ATOM 1221 N N . GLU A 1 150 ? -40.903 20.264 93.537 1.00 82.56 150 GLU A N 1
ATOM 1222 C CA . GLU A 1 150 ? -41.644 21.410 94.072 1.00 82.56 150 GLU A CA 1
ATOM 1223 C C . GLU A 1 150 ? -42.701 20.978 95.096 1.00 82.56 150 GLU A C 1
ATOM 1225 O O . GLU A 1 150 ? -42.869 21.660 96.105 1.00 82.56 150 GLU A O 1
ATOM 1230 N N . THR A 1 151 ? -43.368 19.830 94.909 1.00 78.88 151 THR A N 1
ATOM 1231 C CA . THR A 1 151 ? -44.285 19.278 95.923 1.00 78.88 151 THR A CA 1
ATOM 1232 C C . THR A 1 151 ? -43.556 18.828 97.185 1.00 78.88 151 THR A C 1
ATOM 1234 O O . THR A 1 151 ? -44.009 19.150 98.276 1.00 78.88 151 THR A O 1
ATOM 1237 N N . ILE A 1 152 ? -42.397 18.174 97.062 1.00 76.12 152 ILE A N 1
ATOM 1238 C CA . ILE A 1 152 ? -41.580 17.767 98.216 1.00 76.12 152 ILE A CA 1
ATOM 1239 C C . ILE A 1 152 ? -41.033 18.996 98.952 1.00 76.12 152 ILE A C 1
ATOM 1241 O O . ILE A 1 152 ? -41.074 19.050 100.177 1.00 76.12 152 ILE A O 1
ATOM 1245 N N . ASP A 1 153 ? -40.565 20.005 98.218 1.00 74.56 153 ASP A N 1
ATOM 1246 C CA . ASP A 1 153 ? -40.068 21.259 98.789 1.00 74.56 153 ASP A CA 1
ATOM 1247 C C . ASP A 1 153 ? -41.218 22.075 99.430 1.00 74.56 153 ASP A C 1
ATOM 1249 O O . ASP A 1 153 ? -41.011 22.745 100.443 1.00 74.56 153 ASP A O 1
ATOM 1253 N N . SER A 1 154 ? -42.450 21.962 98.912 1.00 63.47 154 SER A N 1
ATOM 1254 C CA . SER A 1 154 ? -43.666 22.545 99.511 1.00 63.47 154 SER A CA 1
ATOM 1255 C C . SER A 1 154 ? -44.121 21.798 100.772 1.00 63.47 154 SER A C 1
ATOM 1257 O O . SER A 1 154 ? -44.538 22.429 101.743 1.00 63.47 154 SER A O 1
ATOM 1259 N N . GLU A 1 155 ? -44.002 20.469 100.799 1.00 54.44 155 GLU A N 1
ATOM 1260 C CA . GLU A 1 155 ? -44.272 19.631 101.977 1.00 54.44 155 GLU A CA 1
ATOM 1261 C C . GLU A 1 155 ? -43.195 19.790 103.062 1.00 54.44 155 GLU A C 1
ATOM 1263 O O . GLU A 1 155 ? -43.496 19.727 104.254 1.00 54.44 155 GLU A O 1
ATOM 1268 N N . ALA A 1 156 ? -41.951 20.088 102.679 1.00 51.12 156 ALA A N 1
ATOM 1269 C CA . ALA A 1 156 ? -40.860 20.405 103.599 1.00 51.12 156 ALA A CA 1
ATOM 1270 C C . ALA A 1 156 ? -40.959 21.821 104.212 1.00 51.12 156 ALA A C 1
ATOM 1272 O O . ALA A 1 156 ? -40.217 22.140 105.144 1.00 51.12 156 ALA A O 1
ATOM 1273 N N . GLY A 1 157 ? -41.873 22.667 103.716 1.00 45.56 157 GLY A N 1
ATOM 1274 C CA . GLY A 1 157 ? -42.072 24.052 104.155 1.00 45.56 157 GLY A CA 1
ATOM 1275 C C . GLY A 1 157 ? -43.167 24.289 105.207 1.00 45.56 157 GLY A C 1
ATOM 1276 O O . GLY A 1 157 ? -43.304 25.422 105.669 1.00 45.56 157 GLY A O 1
ATOM 1277 N N . ALA A 1 158 ? -43.941 23.275 105.617 1.00 34.47 158 ALA A N 1
ATOM 1278 C CA . ALA A 1 158 ? -45.038 23.434 106.583 1.00 34.47 158 ALA A CA 1
ATOM 1279 C C . ALA A 1 158 ? -44.814 22.610 107.876 1.00 34.47 158 ALA A C 1
ATOM 1281 O O . ALA A 1 158 ? -44.544 21.410 107.803 1.00 34.47 158 ALA A O 1
ATOM 1282 N N . PRO A 1 159 ? -44.920 23.214 109.080 1.00 43.03 159 PRO A N 1
ATOM 1283 C CA . PRO A 1 159 ? -44.608 22.541 110.335 1.00 43.03 159 PRO A CA 1
ATOM 1284 C C . PRO A 1 159 ? -45.779 21.693 110.861 1.00 43.03 159 PRO A C 1
ATOM 1286 O O . PRO A 1 159 ? -46.905 22.165 110.943 1.00 43.03 159 PRO A O 1
ATOM 1289 N N . GLN A 1 160 ? -45.434 20.472 111.289 1.00 39.78 160 GLN A N 1
ATOM 1290 C CA . GLN A 1 160 ? -46.005 19.655 112.379 1.00 39.78 160 GLN A CA 1
ATOM 1291 C C . GLN A 1 160 ? -47.534 19.507 112.524 1.00 39.78 160 GLN A C 1
ATOM 1293 O O . GLN A 1 160 ? -48.247 20.454 112.836 1.00 39.78 160 GLN A O 1
ATOM 1298 N N . GLY A 1 161 ? -48.004 18.250 112.562 1.00 32.78 161 GLY A N 1
ATOM 1299 C CA . GLY A 1 161 ? -49.311 17.938 113.155 1.00 32.78 161 GLY A CA 1
ATOM 1300 C C . GLY A 1 161 ? -49.795 16.497 113.001 1.00 32.78 161 GLY A C 1
ATOM 1301 O O . GLY A 1 161 ? -50.650 16.213 112.181 1.00 32.78 161 GLY A O 1
ATOM 1302 N N . LEU A 1 162 ? -49.215 15.613 113.809 1.00 40.75 162 LEU A N 1
ATOM 1303 C CA . LEU A 1 162 ? -49.680 14.300 114.284 1.00 40.75 162 LEU A CA 1
ATOM 1304 C C . LEU A 1 162 ? -51.148 13.838 114.056 1.00 40.75 162 LEU A C 1
ATOM 1306 O O . LEU A 1 162 ? -52.110 14.582 114.207 1.00 40.75 162 LEU A O 1
ATOM 1310 N N . THR A 1 163 ? -51.244 12.498 113.988 1.00 33.88 163 THR A N 1
ATOM 1311 C CA . THR A 1 163 ? -52.288 11.572 114.501 1.00 33.88 163 THR A CA 1
ATOM 1312 C C . THR A 1 163 ? -53.480 11.124 113.632 1.00 33.88 163 THR A C 1
ATOM 1314 O O . THR A 1 163 ? -54.516 11.762 113.566 1.00 33.88 163 THR A O 1
ATOM 1317 N N . GLN A 1 164 ? -53.323 9.890 113.126 1.00 33.50 164 GLN A N 1
ATOM 1318 C CA . GLN A 1 164 ? -54.064 8.668 113.502 1.00 33.50 164 GLN A CA 1
ATOM 1319 C C . GLN A 1 164 ? -55.518 8.431 113.020 1.00 33.50 164 GLN A C 1
ATOM 1321 O O . GLN A 1 164 ? -56.470 9.026 113.506 1.00 33.50 164 GLN A O 1
ATOM 1326 N N . SER A 1 165 ? -55.634 7.310 112.290 1.00 31.28 165 SER A N 1
ATOM 1327 C CA . SER A 1 165 ? -56.629 6.226 112.421 1.00 31.28 165 SER A CA 1
ATOM 1328 C C . SER A 1 165 ? -57.844 6.143 111.485 1.00 31.28 165 SER A C 1
ATOM 1330 O O . SER A 1 165 ? -58.510 7.124 111.193 1.00 31.28 165 SER A O 1
ATOM 1332 N N . GLN A 1 166 ? -58.144 4.867 111.189 1.00 31.36 166 GLN A N 1
ATOM 1333 C CA . GLN A 1 166 ? -59.329 4.241 110.572 1.00 31.36 166 GLN A CA 1
ATOM 1334 C C . GLN A 1 166 ? -59.367 4.223 109.031 1.00 31.36 166 GLN A C 1
ATOM 1336 O O . GLN A 1 166 ? -59.509 5.249 108.387 1.00 31.36 166 GLN A O 1
ATOM 1341 N N . SER A 1 167 ? -59.048 3.091 108.377 1.00 30.94 167 SER A N 1
ATOM 1342 C CA .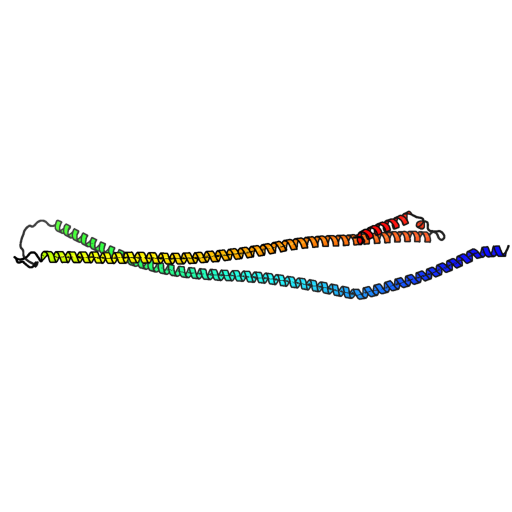 SER A 1 167 ? -59.860 1.856 108.206 1.00 30.94 167 SER A CA 1
ATOM 1343 C C . SER A 1 167 ? -61.116 2.137 107.366 1.00 30.94 167 SER A C 1
ATOM 1345 O O . SER A 1 167 ? -61.914 2.971 107.769 1.00 30.94 167 SER A O 1
ATOM 1347 N N . VAL A 1 168 ? -61.361 1.500 106.215 1.00 34.38 168 VAL A N 1
ATOM 1348 C CA . VAL A 1 168 ? -61.841 0.109 106.062 1.00 34.38 168 VAL A CA 1
ATOM 1349 C C . VAL A 1 168 ? -62.036 -0.167 104.544 1.00 34.38 168 VAL A C 1
ATOM 1351 O O . VAL A 1 168 ? -62.498 0.736 103.851 1.00 34.38 168 VAL A O 1
ATOM 1354 N N . THR A 1 169 ? -61.728 -1.408 104.104 1.00 33.25 169 THR A N 1
ATOM 1355 C CA . THR A 1 169 ? -62.232 -2.180 102.915 1.00 33.25 169 THR A CA 1
ATOM 1356 C C . THR A 1 169 ? -61.974 -1.642 101.505 1.00 33.25 169 THR A C 1
ATOM 1358 O O . THR A 1 169 ? -61.944 -0.439 101.307 1.00 33.25 169 THR A O 1
ATOM 1361 N N . ASP A 1 170 ? -61.851 -2.399 100.419 1.00 32.44 170 ASP A N 1
ATOM 1362 C CA . ASP A 1 170 ? -61.876 -3.820 100.007 1.00 32.44 170 ASP A CA 1
ATOM 1363 C C . ASP A 1 170 ? -61.362 -3.737 98.532 1.00 32.44 170 ASP A C 1
ATOM 1365 O O . ASP A 1 170 ? -61.415 -2.674 97.920 1.00 32.44 170 ASP A O 1
ATOM 1369 N N . ASP A 1 171 ? -60.726 -4.695 97.866 1.00 37.28 171 ASP A N 1
ATOM 1370 C CA . ASP A 1 171 ? -61.232 -6.020 97.557 1.00 37.28 171 ASP A CA 1
ATOM 1371 C C . ASP A 1 171 ? -60.075 -6.879 97.029 1.00 37.28 171 ASP A C 1
ATOM 1373 O O . ASP A 1 171 ? -59.432 -6.599 96.013 1.00 37.28 171 ASP A O 1
ATOM 1377 N N . LYS A 1 172 ? -59.853 -7.979 97.734 1.00 50.66 172 LYS A N 1
ATOM 1378 C CA . LYS A 1 172 ? -59.273 -9.212 97.222 1.00 50.66 172 LYS A CA 1
ATOM 1379 C C . LYS A 1 172 ? -60.443 -10.193 97.189 1.00 50.66 172 LYS A C 1
ATOM 1381 O O . LYS A 1 172 ? -61.109 -10.321 98.211 1.00 50.66 172 LYS A O 1
ATOM 1386 N N . PRO A 1 173 ? -60.582 -11.019 96.143 1.00 47.12 173 PRO A N 1
ATOM 1387 C CA . PRO A 1 173 ? -60.981 -12.385 96.422 1.00 47.12 173 PRO A CA 1
ATOM 1388 C C . PRO A 1 173 ? -59.931 -13.346 95.877 1.00 47.12 173 PRO A C 1
ATOM 1390 O O . PRO A 1 173 ? -59.809 -13.604 94.684 1.00 47.12 173 PRO A O 1
ATOM 1393 N N . ALA A 1 174 ? -59.173 -13.894 96.824 1.00 43.12 174 ALA A N 1
ATOM 1394 C CA . ALA A 1 174 ? -58.815 -15.295 96.790 1.00 43.12 174 ALA A CA 1
ATOM 1395 C C . ALA A 1 174 ? -60.047 -16.062 97.280 1.00 43.12 174 ALA A C 1
ATOM 1397 O O . ALA A 1 174 ? -60.563 -15.761 98.356 1.00 43.12 174 ALA A O 1
ATOM 1398 N N . ALA A 1 175 ? -60.502 -17.032 96.494 1.00 37.09 175 ALA A N 1
ATOM 1399 C CA . ALA A 1 175 ? -61.473 -18.010 96.945 1.00 37.09 175 ALA A CA 1
ATOM 1400 C C . ALA A 1 175 ? -60.769 -19.073 97.807 1.00 37.09 175 ALA A C 1
ATOM 1402 O O . ALA A 1 175 ? -59.761 -19.663 97.417 1.00 37.09 175 ALA A O 1
ATOM 1403 N N . SER A 1 176 ? -61.339 -19.236 98.998 1.00 37.50 176 SER A N 1
ATOM 1404 C CA . SER A 1 176 ? -61.271 -20.317 99.990 1.00 37.50 176 SER A CA 1
ATOM 1405 C C . SER A 1 176 ? -61.390 -21.720 99.371 1.00 37.50 176 SER A C 1
ATOM 1407 O O . SER A 1 176 ? -62.151 -21.898 98.428 1.00 37.50 176 SER A O 1
ATOM 1409 N N . ALA A 1 177 ? -60.588 -22.713 99.765 1.00 40.38 177 ALA A N 1
ATOM 1410 C CA . ALA A 1 177 ? -60.587 -23.490 101.022 1.00 40.38 177 ALA A CA 1
ATOM 1411 C C . ALA A 1 177 ? -61.653 -24.604 101.089 1.00 40.38 177 ALA A C 1
ATOM 1413 O O . ALA A 1 177 ? -62.840 -24.317 101.172 1.00 40.38 177 ALA A O 1
ATOM 1414 N N . HIS A 1 178 ? -61.188 -25.859 101.083 1.00 33.12 178 HIS A N 1
ATOM 1415 C CA . HIS A 1 178 ? -61.488 -26.957 102.024 1.00 33.12 178 HIS A CA 1
ATOM 1416 C C . HIS A 1 178 ? -60.737 -28.200 101.504 1.00 33.12 178 HIS A C 1
ATOM 1418 O O . HIS A 1 178 ? -60.773 -28.491 100.317 1.00 33.12 178 HIS A O 1
ATOM 1424 N N . ASP A 1 179 ? -59.767 -28.725 102.245 1.00 37.38 179 ASP A N 1
ATOM 1425 C CA . ASP A 1 179 ? -59.922 -29.678 103.352 1.00 37.38 179 ASP A CA 1
ATOM 1426 C C . ASP A 1 179 ? -60.116 -31.124 102.855 1.00 37.38 179 ASP A C 1
ATOM 1428 O O . ASP A 1 179 ? -61.015 -31.423 102.080 1.00 37.38 179 ASP A O 1
ATOM 1432 N N . SER A 1 180 ? -59.196 -31.965 103.338 1.00 40.91 180 SER A N 1
ATOM 1433 C CA . SER A 1 180 ? -59.209 -33.429 103.415 1.00 40.91 180 SER A CA 1
ATOM 1434 C C . SER A 1 180 ? -59.535 -34.250 102.158 1.00 40.91 180 SER A C 1
ATOM 1436 O O . SER A 1 180 ? -60.660 -34.683 101.939 1.00 40.91 180 SER A O 1
ATOM 1438 N N . GLY A 1 181 ? -58.478 -34.652 101.441 1.00 39.16 181 GLY A N 1
ATOM 1439 C CA . GLY A 1 181 ? -58.498 -35.869 100.625 1.00 39.16 181 GLY A CA 1
ATOM 1440 C C . GLY A 1 181 ? -57.577 -35.827 99.409 1.00 39.16 181 GLY A C 1
ATOM 1441 O O . GLY A 1 181 ? -57.821 -35.073 98.484 1.00 39.16 181 GLY A O 1
ATOM 1442 N N . GLU A 1 182 ? -56.575 -36.708 99.411 1.00 39.97 182 GLU A N 1
ATOM 1443 C CA . GLU A 1 182 ? -55.852 -37.231 98.235 1.00 39.97 182 GLU A CA 1
ATOM 1444 C C . GLU A 1 182 ? -54.737 -36.366 97.573 1.00 39.97 182 GLU A C 1
ATOM 1446 O O . GLU A 1 182 ? -54.935 -35.212 97.203 1.00 39.97 182 GLU A O 1
ATOM 1451 N N . PRO A 1 183 ? -53.513 -36.915 97.390 1.00 46.06 183 PRO A N 1
ATOM 1452 C CA . PRO A 1 183 ? -52.326 -36.174 96.945 1.00 46.06 183 PRO A CA 1
ATOM 1453 C C . PRO A 1 183 ? -52.142 -36.091 95.409 1.00 46.06 183 PRO A C 1
ATOM 1455 O O . PRO A 1 183 ? -51.013 -36.196 94.933 1.00 46.06 183 PRO A O 1
ATOM 1458 N N . THR A 1 184 ? -53.198 -35.909 94.606 1.00 53.31 184 THR A N 1
ATOM 1459 C CA . THR A 1 184 ? -53.122 -36.093 93.131 1.00 53.31 184 THR A CA 1
ATOM 1460 C C . THR A 1 184 ? -53.274 -34.838 92.248 1.00 53.31 184 THR A C 1
ATOM 1462 O O . THR A 1 184 ? -52.890 -34.893 91.077 1.00 53.31 184 THR A O 1
ATOM 1465 N N . ASP A 1 185 ? -53.713 -33.683 92.768 1.00 54.31 185 ASP A N 1
ATOM 1466 C CA . ASP A 1 185 ? -53.976 -32.483 91.934 1.00 54.31 185 ASP A CA 1
ATOM 1467 C C . ASP A 1 185 ? -52.810 -31.478 91.831 1.00 54.31 185 ASP A C 1
ATOM 1469 O O . ASP A 1 185 ? -52.600 -30.862 90.783 1.00 54.31 185 ASP A O 1
ATOM 1473 N N . ALA A 1 186 ? -51.963 -31.351 92.860 1.00 54.12 186 ALA A N 1
ATOM 1474 C CA . ALA A 1 186 ? -50.757 -30.510 92.786 1.00 54.12 186 ALA A CA 1
ATOM 1475 C C . ALA A 1 186 ? -49.735 -31.054 91.766 1.00 54.12 186 ALA A C 1
ATOM 1477 O O . ALA A 1 186 ? -49.044 -30.295 91.084 1.00 54.12 186 ALA A O 1
ATOM 1478 N N . THR A 1 187 ? -49.691 -32.380 91.605 1.00 58.38 187 THR A N 1
ATOM 1479 C CA . THR A 1 187 ? -48.908 -33.055 90.566 1.00 58.38 187 THR A CA 1
ATOM 1480 C C . THR A 1 187 ? -49.429 -32.754 89.161 1.00 58.38 187 THR A C 1
ATOM 1482 O O . THR A 1 187 ? -48.623 -32.601 88.249 1.00 58.38 187 THR A O 1
ATOM 1485 N N . ALA A 1 188 ? -50.742 -32.584 88.967 1.00 63.19 188 ALA A N 1
ATOM 1486 C CA . ALA A 1 188 ? -51.328 -32.306 87.653 1.00 63.19 188 ALA A CA 1
ATOM 1487 C C . ALA A 1 188 ? -50.970 -30.902 87.121 1.00 63.19 188 ALA A C 1
ATOM 1489 O O . ALA A 1 188 ? -50.645 -30.737 85.943 1.00 63.19 188 ALA A O 1
ATOM 1490 N N . ILE A 1 189 ? -50.940 -29.887 87.991 1.00 69.44 189 ILE A N 1
ATOM 1491 C CA . ILE A 1 189 ? -50.524 -28.517 87.629 1.00 69.44 189 ILE A CA 1
ATOM 1492 C C . ILE A 1 189 ? -49.022 -28.466 87.301 1.00 69.44 189 ILE A C 1
ATOM 1494 O O . ILE A 1 189 ? -48.590 -27.800 86.359 1.00 69.44 189 ILE A O 1
ATOM 1498 N N . MET A 1 190 ? -48.206 -29.218 88.039 1.00 70.31 190 MET A N 1
ATOM 1499 C CA . MET A 1 190 ? -46.766 -29.289 87.798 1.00 70.31 190 MET A CA 1
ATOM 1500 C C . MET A 1 190 ? -46.442 -30.042 86.495 1.00 70.31 190 MET A C 1
ATOM 1502 O O . MET A 1 190 ? -45.583 -29.604 85.731 1.00 70.31 190 MET A O 1
ATOM 1506 N N . VAL A 1 191 ? -47.176 -31.124 86.202 1.00 73.94 191 VAL A N 1
ATOM 1507 C CA . VAL A 1 191 ? -47.071 -31.893 84.950 1.00 73.94 191 VAL A CA 1
ATOM 1508 C C . VAL A 1 191 ? -47.496 -31.053 83.745 1.00 73.94 191 VAL A C 1
ATOM 1510 O O . VAL A 1 191 ? -46.780 -31.041 82.749 1.00 73.94 191 VAL A O 1
ATOM 1513 N N . THR A 1 192 ? -48.586 -30.286 83.835 1.00 79.38 192 THR A N 1
ATOM 1514 C CA . THR A 1 192 ? -49.026 -29.400 82.738 1.00 79.38 192 THR A CA 1
ATOM 1515 C C . THR A 1 192 ? -48.035 -28.260 82.469 1.00 79.38 192 THR A C 1
ATOM 1517 O O . THR A 1 192 ? -47.718 -27.970 81.310 1.00 79.38 192 THR A O 1
ATOM 1520 N N . GLY A 1 193 ? -47.454 -27.668 83.519 1.00 79.56 193 GLY A N 1
ATOM 1521 C CA . GLY A 1 193 ? -46.358 -26.702 83.392 1.00 79.56 193 GLY A CA 1
ATOM 1522 C C . GLY A 1 193 ? -45.106 -27.298 82.734 1.00 79.56 193 GLY A C 1
ATOM 1523 O O . GLY A 1 193 ? -44.536 -26.691 81.826 1.00 79.56 193 GLY A O 1
ATOM 1524 N N . LEU A 1 194 ? -44.717 -28.517 83.124 1.00 80.38 194 LEU A N 1
ATOM 1525 C CA . LEU A 1 194 ? -43.616 -29.267 82.506 1.00 80.38 194 LEU A CA 1
ATOM 1526 C C . LEU A 1 194 ? -43.890 -29.589 81.033 1.00 80.38 194 LEU A C 1
ATOM 1528 O O . LEU A 1 194 ? -42.997 -29.406 80.205 1.00 80.38 194 LEU A O 1
ATOM 1532 N N . THR A 1 195 ? -45.116 -29.987 80.680 1.00 83.00 195 THR A N 1
ATOM 1533 C CA . THR A 1 195 ? -45.488 -30.224 79.277 1.00 83.00 195 THR A CA 1
ATOM 1534 C C . THR A 1 195 ? -45.425 -28.940 78.452 1.00 83.00 195 THR A C 1
ATOM 1536 O O . THR A 1 195 ? -44.835 -28.948 77.376 1.00 83.00 195 THR A O 1
ATOM 1539 N N . ALA A 1 196 ? -45.888 -27.803 78.984 1.00 85.62 196 ALA A N 1
ATOM 1540 C CA . ALA A 1 196 ? -45.833 -26.519 78.283 1.00 85.62 196 ALA A CA 1
ATOM 1541 C C . ALA A 1 196 ? -44.391 -26.029 78.051 1.00 85.62 196 ALA A C 1
ATOM 1543 O O . ALA A 1 196 ? -44.079 -25.479 76.990 1.00 85.62 196 ALA A O 1
ATOM 1544 N N . VAL A 1 197 ? -43.495 -26.248 79.021 1.00 88.19 197 VAL A N 1
ATOM 1545 C CA . VAL A 1 197 ? -42.059 -25.976 78.858 1.00 88.19 197 VAL A CA 1
ATOM 1546 C C . VAL A 1 197 ? -41.452 -26.926 77.826 1.00 88.19 197 VAL A C 1
ATOM 1548 O O . VAL A 1 197 ? -40.736 -26.461 76.940 1.00 88.19 197 VAL A O 1
ATOM 1551 N N . SER A 1 198 ? -41.787 -28.220 77.872 1.00 85.31 198 SER A N 1
ATOM 1552 C CA . SER A 1 198 ? -41.306 -29.199 76.891 1.00 85.31 198 SER A CA 1
ATOM 1553 C C . SER A 1 198 ? -41.762 -28.864 75.466 1.00 85.31 198 SER A C 1
ATOM 1555 O O . SER A 1 198 ? -40.939 -28.863 74.554 1.00 85.31 198 SER A O 1
ATOM 1557 N N . ASP A 1 199 ? -43.012 -28.429 75.281 1.00 89.94 199 ASP A N 1
ATOM 1558 C CA . ASP A 1 199 ? -43.555 -27.999 73.990 1.00 89.94 199 ASP A CA 1
ATOM 1559 C C . ASP A 1 199 ? -42.886 -26.726 73.480 1.00 89.94 199 ASP A C 1
ATOM 1561 O O . ASP A 1 199 ? -42.724 -26.537 72.273 1.00 89.94 199 ASP A O 1
ATOM 1565 N N . LYS A 1 200 ? -42.510 -25.814 74.383 1.00 92.56 200 LYS A N 1
ATOM 1566 C CA . LYS A 1 200 ? -41.782 -24.596 74.022 1.00 92.56 200 LYS A CA 1
ATOM 1567 C C . LYS A 1 200 ? -40.344 -24.918 73.612 1.00 92.56 200 LYS A C 1
ATOM 1569 O O . LYS A 1 200 ? -39.877 -24.382 72.611 1.00 92.56 200 LYS A O 1
ATOM 1574 N N . CYS A 1 201 ? -39.671 -25.815 74.332 1.00 89.62 201 CYS A N 1
ATOM 1575 C CA . CYS A 1 201 ? -38.339 -26.304 73.979 1.00 89.62 201 CYS A CA 1
ATOM 1576 C C . CYS A 1 201 ? -38.345 -27.075 72.653 1.00 89.62 201 CYS A C 1
ATOM 1578 O O . CYS A 1 201 ? -37.461 -26.855 71.831 1.00 89.62 201 CYS A O 1
ATOM 1580 N N . LEU A 1 202 ? -39.353 -27.920 72.410 1.00 91.88 202 LEU A N 1
ATOM 1581 C CA . LEU A 1 202 ? -39.519 -28.650 71.151 1.00 91.88 202 LEU A CA 1
ATOM 1582 C C . LEU A 1 202 ? -39.796 -27.707 69.981 1.00 91.88 202 LEU A C 1
ATOM 1584 O O . LEU A 1 202 ? -39.151 -27.830 68.944 1.00 91.88 202 LEU A O 1
ATOM 1588 N N . ARG A 1 203 ? -40.695 -26.728 70.143 1.00 93.69 203 ARG A N 1
ATOM 1589 C CA . ARG A 1 203 ? -40.944 -25.709 69.110 1.00 93.69 203 ARG A CA 1
ATOM 1590 C C . ARG A 1 203 ? -39.691 -24.904 68.791 1.00 93.69 203 ARG A C 1
ATOM 1592 O O . ARG A 1 203 ? -39.373 -24.739 67.620 1.00 93.69 203 ARG A O 1
ATOM 1599 N N . TRP A 1 204 ? -38.955 -24.472 69.814 1.00 95.88 204 TRP A N 1
ATOM 1600 C CA . TRP A 1 204 ? -37.691 -23.765 69.621 1.00 95.88 204 TRP A CA 1
ATOM 1601 C C . TRP A 1 204 ? -36.643 -24.635 68.913 1.00 95.88 204 TRP A C 1
ATOM 1603 O O . TRP A 1 204 ? -36.004 -24.166 67.978 1.00 95.88 204 TRP A O 1
ATOM 1613 N N . LEU A 1 205 ? -36.500 -25.911 69.293 1.00 95.12 205 LEU A N 1
ATOM 1614 C CA . LEU A 1 205 ? -35.603 -26.856 68.618 1.00 95.12 205 LEU A CA 1
ATOM 1615 C C . LEU A 1 205 ? -36.000 -27.072 67.154 1.00 95.12 205 LEU A C 1
ATOM 1617 O O . LEU A 1 205 ? -35.136 -27.029 66.284 1.00 95.12 205 LEU A O 1
ATOM 1621 N N . HIS A 1 206 ? -37.288 -27.266 66.866 1.00 93.94 206 HIS A N 1
ATOM 1622 C CA . HIS A 1 206 ? -37.778 -27.422 65.496 1.00 93.94 206 HIS A CA 1
ATOM 1623 C C . HIS A 1 206 ? -37.522 -26.177 64.650 1.00 93.94 206 HIS A C 1
ATOM 1625 O O . HIS A 1 206 ? -37.054 -26.294 63.519 1.00 93.94 206 HIS A O 1
ATOM 1631 N N . GLU A 1 207 ? -37.781 -24.992 65.199 1.00 95.12 207 GLU A N 1
ATOM 1632 C CA . GLU A 1 207 ? -37.524 -23.730 64.516 1.00 95.12 207 GLU A CA 1
ATOM 1633 C C . GLU A 1 207 ? -36.021 -23.502 64.295 1.00 95.12 207 GLU A C 1
ATOM 1635 O O . GLU A 1 207 ? -35.609 -23.133 63.198 1.00 95.12 207 GLU A O 1
ATOM 1640 N N . HIS A 1 208 ? -35.178 -23.816 65.281 1.00 93.94 208 HIS A N 1
ATOM 1641 C CA . HIS A 1 208 ? -33.727 -23.703 65.152 1.00 93.94 208 HIS A CA 1
ATOM 1642 C C . HIS A 1 208 ? -33.148 -24.693 64.126 1.00 93.94 208 HIS A C 1
ATOM 1644 O O . HIS A 1 208 ? -32.295 -24.326 63.314 1.00 93.94 208 HIS A O 1
ATOM 1650 N N . VAL A 1 209 ? -33.644 -25.934 64.094 1.00 94.56 209 VAL A N 1
ATOM 1651 C CA . VAL A 1 209 ? -33.261 -26.925 63.076 1.00 94.56 209 VAL A CA 1
ATOM 1652 C C . VAL A 1 209 ? -33.720 -26.476 61.688 1.00 94.56 209 VAL A C 1
ATOM 1654 O O . VAL A 1 209 ? -32.943 -26.541 60.742 1.00 94.56 209 VAL A O 1
ATOM 1657 N N . ALA A 1 210 ? -34.938 -25.947 61.551 1.00 94.19 210 ALA A N 1
ATOM 1658 C CA . ALA A 1 210 ? -35.423 -25.425 60.274 1.00 94.19 210 ALA A CA 1
ATOM 1659 C C . ALA A 1 210 ? -34.585 -24.231 59.781 1.00 94.19 210 ALA A C 1
ATOM 1661 O O . ALA A 1 210 ? -34.216 -24.178 58.609 1.00 94.19 210 ALA A O 1
ATOM 1662 N N . GLN A 1 211 ? -34.230 -23.302 60.675 1.00 95.62 211 GLN A N 1
ATOM 1663 C CA . GLN A 1 211 ? -33.396 -22.141 60.349 1.00 95.62 211 GLN A CA 1
ATOM 1664 C C . GLN A 1 211 ? -31.971 -22.538 59.950 1.00 95.62 211 GLN A C 1
ATOM 1666 O O . GLN A 1 211 ? -31.434 -22.007 58.978 1.00 95.62 211 GLN A O 1
ATOM 1671 N N . THR A 1 212 ? -31.354 -23.477 60.670 1.00 94.44 212 THR A N 1
ATOM 1672 C CA . THR A 1 212 ? -30.002 -23.959 60.342 1.00 94.44 212 THR A CA 1
ATOM 1673 C C . THR A 1 212 ? -29.986 -24.715 59.016 1.00 94.44 212 THR A C 1
ATOM 1675 O O . THR A 1 212 ? -29.112 -24.467 58.190 1.00 94.44 212 THR A O 1
ATOM 1678 N N . LEU A 1 213 ? -30.990 -25.553 58.750 1.00 95.44 213 LEU A N 1
ATOM 1679 C CA . LEU A 1 213 ? -31.102 -26.294 57.493 1.00 95.44 213 LEU A CA 1
ATOM 1680 C C . LEU A 1 213 ? -31.363 -25.356 56.301 1.00 95.44 213 LEU A C 1
ATOM 1682 O O . LEU A 1 213 ? -30.723 -25.505 55.262 1.00 95.44 213 LEU A O 1
ATOM 1686 N N . ALA A 1 214 ? -32.206 -24.331 56.468 1.00 94.56 214 ALA A N 1
ATOM 1687 C CA . ALA A 1 214 ? -32.409 -23.293 55.455 1.00 94.56 214 ALA A CA 1
ATOM 1688 C C . ALA A 1 214 ? -31.130 -22.474 55.190 1.00 94.56 214 ALA A C 1
ATOM 1690 O O . ALA A 1 214 ? -30.823 -22.154 54.042 1.00 94.56 214 ALA A O 1
ATOM 1691 N N . ALA A 1 215 ? -30.352 -22.158 56.230 1.00 94.88 215 ALA A N 1
ATOM 1692 C CA . ALA A 1 215 ? -29.081 -21.453 56.078 1.00 94.88 215 ALA A CA 1
ATOM 1693 C C . ALA A 1 215 ? -28.033 -22.297 55.329 1.00 94.88 215 ALA A C 1
ATOM 1695 O O . ALA A 1 215 ? -27.310 -21.759 54.490 1.00 94.88 215 ALA A O 1
ATOM 1696 N N . GLU A 1 216 ? -27.962 -23.605 55.591 1.00 94.12 216 GLU A N 1
ATOM 1697 C CA . GLU A 1 216 ? -27.076 -24.519 54.858 1.00 94.12 216 GLU A CA 1
ATOM 1698 C C . GLU A 1 216 ? -27.516 -24.713 53.401 1.00 94.12 216 GLU A C 1
ATOM 1700 O O . GLU A 1 216 ? -26.673 -24.696 52.506 1.00 94.12 216 GLU A O 1
ATOM 1705 N N . GLN A 1 217 ? -28.823 -24.794 53.128 1.00 95.25 217 GLN A N 1
ATOM 1706 C CA . GLN A 1 217 ? -29.344 -24.835 51.756 1.00 95.25 217 GLN A CA 1
ATOM 1707 C C . GLN A 1 217 ? -28.961 -23.577 50.969 1.00 95.25 217 GLN A C 1
ATOM 1709 O O . GLN A 1 217 ? -28.408 -23.678 49.878 1.00 95.25 217 GLN A O 1
ATOM 1714 N N . GLN A 1 218 ? -29.135 -22.390 51.556 1.00 95.62 218 GLN A N 1
ATOM 1715 C CA . GLN A 1 218 ? -28.721 -21.138 50.914 1.00 95.62 218 GLN A CA 1
ATOM 1716 C C . GLN A 1 218 ? -27.206 -21.064 50.675 1.00 95.62 218 GLN A C 1
ATOM 1718 O O . GLN A 1 218 ? -26.757 -20.450 49.706 1.00 95.62 218 GLN A O 1
ATOM 1723 N N . ARG A 1 219 ? -26.390 -21.655 51.557 1.00 96.44 219 ARG A N 1
ATOM 1724 C CA . ARG A 1 219 ? -24.936 -21.752 51.348 1.00 96.44 219 ARG A CA 1
ATOM 1725 C C . ARG A 1 219 ? -24.609 -22.688 50.187 1.00 96.44 219 ARG A C 1
ATOM 1727 O O . ARG A 1 219 ? -23.785 -22.314 49.355 1.00 96.44 219 ARG A O 1
ATOM 1734 N N . ALA A 1 220 ? -25.265 -23.845 50.106 1.00 94.44 220 ALA A N 1
ATOM 1735 C CA . ALA A 1 220 ? -25.090 -24.794 49.010 1.00 94.44 220 ALA A CA 1
ATOM 1736 C C . ALA A 1 220 ? -25.468 -24.170 47.656 1.00 94.44 220 ALA A C 1
ATOM 1738 O O . ALA A 1 220 ? -24.659 -24.199 46.733 1.00 94.44 220 ALA A O 1
ATOM 1739 N N . GLU A 1 221 ? -26.615 -23.491 47.572 1.00 96.00 221 GLU A N 1
ATOM 1740 C CA . GLU A 1 221 ? -27.055 -22.788 46.357 1.00 96.00 221 GLU A CA 1
ATOM 1741 C C . GLU A 1 221 ? -26.035 -21.733 45.898 1.00 96.00 221 GLU A C 1
ATOM 1743 O O . GLU A 1 221 ? -25.706 -21.638 44.716 1.00 96.00 221 GLU A O 1
ATOM 1748 N N . ARG A 1 222 ? -25.465 -20.957 46.831 1.00 96.94 222 ARG A N 1
ATOM 1749 C CA . ARG A 1 222 ? -24.421 -19.969 46.501 1.00 96.94 222 ARG A CA 1
ATOM 1750 C C . ARG A 1 222 ? -23.160 -20.628 45.948 1.00 96.94 222 ARG A C 1
ATOM 1752 O O . ARG A 1 222 ? -22.562 -20.091 45.019 1.00 96.94 222 ARG A O 1
ATOM 1759 N N . ILE A 1 223 ? -22.758 -21.765 46.511 1.00 95.62 223 ILE A N 1
ATOM 1760 C CA . ILE A 1 223 ? -21.589 -22.521 46.052 1.00 95.62 223 ILE A CA 1
ATOM 1761 C C . ILE A 1 223 ? 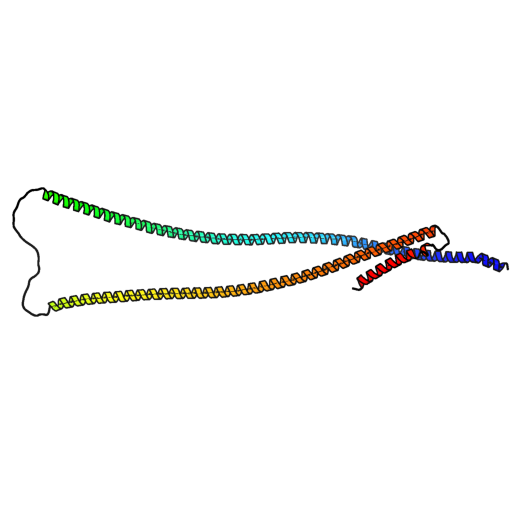-21.840 -23.086 44.646 1.00 95.62 223 ILE A C 1
ATOM 1763 O O . ILE A 1 223 ? -20.961 -22.991 43.792 1.00 95.62 223 ILE A O 1
ATOM 1767 N N . GLU A 1 224 ? -23.038 -23.600 44.361 1.00 96.31 224 GLU A N 1
ATOM 1768 C CA . GLU A 1 224 ? -23.409 -24.089 43.026 1.00 96.31 224 GLU A CA 1
ATOM 1769 C C . GLU A 1 224 ? -23.382 -22.977 41.971 1.00 96.31 224 GLU A C 1
ATOM 1771 O O . GLU A 1 224 ? -22.804 -23.160 40.896 1.00 96.31 224 GLU A O 1
ATOM 1776 N N . VAL A 1 225 ? -23.926 -21.798 42.294 1.00 96.75 225 VAL A N 1
ATOM 1777 C CA . VAL A 1 225 ? -23.870 -20.627 41.404 1.00 96.75 225 VAL A CA 1
ATOM 1778 C C . VAL A 1 225 ? -22.419 -20.220 41.134 1.00 96.75 225 VAL A C 1
ATOM 1780 O O . VAL A 1 225 ? -22.040 -20.027 39.979 1.00 96.75 225 VAL A O 1
ATOM 1783 N N . GLN A 1 226 ? -21.575 -20.169 42.169 1.00 94.94 226 GLN A N 1
ATOM 1784 C CA . GLN A 1 226 ? -20.148 -19.863 42.016 1.00 94.94 226 GLN A CA 1
ATOM 1785 C C . GLN A 1 226 ? -19.409 -20.912 41.172 1.00 94.94 226 GLN A C 1
ATOM 1787 O O . GLN A 1 226 ? -18.569 -20.558 40.343 1.00 94.94 226 GLN A O 1
ATOM 1792 N N . HIS A 1 227 ? -19.721 -22.200 41.336 1.00 95.25 227 HIS A N 1
ATOM 1793 C CA . HIS A 1 227 ? -19.147 -23.260 40.507 1.00 95.25 227 HIS A CA 1
ATOM 1794 C C . HIS A 1 227 ? -19.560 -23.127 39.040 1.00 95.25 227 HIS A C 1
ATOM 1796 O O . HIS A 1 227 ? -18.702 -23.232 38.161 1.00 95.25 227 HIS A O 1
ATOM 1802 N N . ALA A 1 228 ? -20.833 -22.833 38.768 1.00 96.50 228 ALA A N 1
ATOM 1803 C CA . ALA A 1 228 ? -21.320 -22.609 37.411 1.00 96.50 228 ALA A CA 1
ATOM 1804 C C . ALA A 1 228 ? -20.632 -21.401 36.746 1.00 96.50 228 ALA A C 1
ATOM 1806 O O . ALA A 1 228 ? -20.241 -21.469 35.576 1.00 96.50 228 ALA A O 1
ATOM 1807 N N . GLU A 1 229 ? -20.417 -20.313 37.491 1.00 96.44 229 GLU A N 1
ATOM 1808 C CA . GLU A 1 229 ? -19.670 -19.145 37.014 1.00 96.44 229 GLU A CA 1
ATOM 1809 C C . GLU A 1 229 ? -18.198 -19.469 36.737 1.00 96.44 229 GLU A C 1
ATOM 1811 O O . GLU A 1 229 ? -17.677 -19.109 35.678 1.00 96.44 229 GLU A O 1
ATOM 1816 N N . LEU A 1 230 ? -17.527 -20.199 37.634 1.00 95.88 230 LEU A N 1
ATOM 1817 C CA . LEU A 1 230 ? -16.144 -20.635 37.431 1.00 95.88 230 LEU A CA 1
ATOM 1818 C C . LEU A 1 230 ? -16.000 -21.538 36.204 1.00 95.88 230 LEU A C 1
ATOM 1820 O O . LEU A 1 230 ? -15.028 -21.409 35.458 1.00 95.88 230 LEU A O 1
ATOM 1824 N N . GLU A 1 231 ? -16.951 -22.437 35.960 1.00 97.19 231 GLU A N 1
ATOM 1825 C CA . GLU A 1 231 ? -16.959 -23.248 34.745 1.00 97.19 231 GLU A CA 1
ATOM 1826 C C . GLU A 1 231 ? -17.162 -22.408 33.487 1.00 97.19 231 GLU A C 1
ATOM 1828 O O . GLU A 1 231 ? -16.468 -22.633 32.492 1.00 97.19 231 GLU A O 1
ATOM 1833 N N . ARG A 1 232 ? -18.065 -21.420 33.526 1.00 97.88 232 ARG A N 1
ATOM 1834 C CA . ARG A 1 232 ? -18.261 -20.489 32.409 1.00 97.88 232 ARG A CA 1
ATOM 1835 C C . ARG A 1 232 ? -16.964 -19.747 32.095 1.00 97.88 232 ARG A C 1
ATOM 1837 O O . ARG A 1 232 ? -16.520 -19.765 30.949 1.00 97.88 232 ARG A O 1
ATOM 1844 N N . LEU A 1 233 ? -16.313 -19.187 33.114 1.00 95.88 233 LEU A N 1
ATOM 1845 C CA . LEU A 1 233 ? -15.040 -18.479 32.968 1.00 95.88 233 LEU A CA 1
ATOM 1846 C C . LEU A 1 233 ? -13.925 -19.397 32.453 1.00 95.88 233 LEU A C 1
ATOM 1848 O O . LEU A 1 233 ? -13.162 -19.000 31.578 1.00 95.88 233 LEU A O 1
ATOM 1852 N N . ARG A 1 234 ? -13.844 -20.650 32.922 1.00 97.38 234 ARG A N 1
ATOM 1853 C CA . ARG A 1 234 ? -12.879 -21.631 32.393 1.00 97.38 234 ARG A CA 1
ATOM 1854 C C . ARG A 1 234 ? -13.090 -21.886 30.901 1.00 97.38 234 ARG A C 1
ATOM 1856 O O . ARG A 1 234 ? -12.114 -21.901 30.155 1.00 97.38 234 ARG A O 1
ATOM 1863 N N . ARG A 1 235 ? -14.340 -22.049 30.455 1.00 97.44 235 ARG A N 1
ATOM 1864 C CA . ARG A 1 235 ? -14.664 -22.232 29.028 1.00 97.44 235 ARG A CA 1
ATOM 1865 C C . ARG A 1 235 ? -14.310 -20.989 28.212 1.00 97.44 235 ARG A C 1
ATOM 1867 O O . ARG A 1 235 ? -13.741 -21.119 27.134 1.00 97.44 235 ARG A O 1
ATOM 1874 N N . GLU A 1 236 ? -14.586 -19.796 28.735 1.00 96.25 236 GLU A N 1
ATOM 1875 C CA . GLU A 1 236 ? -14.213 -18.531 28.091 1.00 96.25 236 GLU A CA 1
ATOM 1876 C C . GLU A 1 236 ? -12.689 -18.380 27.954 1.00 96.25 236 GLU A C 1
ATOM 1878 O O . GLU A 1 236 ? -12.213 -17.991 26.888 1.00 96.25 236 GLU A O 1
ATOM 1883 N N . VAL A 1 237 ? -11.919 -18.748 28.986 1.00 96.44 237 VAL A N 1
ATOM 1884 C CA . VAL A 1 237 ? -10.446 -18.719 28.961 1.00 96.44 237 VAL A CA 1
ATOM 1885 C C . VAL A 1 237 ? -9.881 -19.711 27.947 1.00 96.44 237 VAL A C 1
ATOM 1887 O O . VAL A 1 237 ? -8.976 -19.347 27.200 1.00 96.44 237 VAL A O 1
ATOM 1890 N N . VAL A 1 238 ? -10.417 -20.934 27.875 1.00 97.38 238 VAL A N 1
ATOM 1891 C CA . VAL A 1 238 ? -9.999 -21.927 26.867 1.00 97.38 238 VAL A CA 1
ATOM 1892 C C . VAL A 1 238 ? -10.336 -21.441 25.455 1.00 97.38 238 VAL A C 1
ATOM 1894 O O . VAL A 1 238 ? -9.476 -21.430 24.582 1.00 97.38 238 VAL A O 1
ATOM 1897 N N . ALA A 1 239 ? -11.546 -20.928 25.231 1.00 96.25 239 ALA A N 1
ATOM 1898 C CA . ALA A 1 239 ? -11.920 -20.392 23.924 1.00 96.25 239 ALA A CA 1
ATOM 1899 C C . ALA A 1 239 ? -11.071 -19.168 23.526 1.00 96.25 239 ALA A C 1
ATOM 1901 O O . ALA A 1 239 ? -10.810 -18.944 22.343 1.00 96.25 239 ALA A O 1
ATOM 1902 N N . ALA A 1 240 ? -10.654 -18.348 24.496 1.00 93.81 240 ALA A N 1
ATOM 1903 C CA . ALA A 1 240 ? -9.747 -17.230 24.261 1.00 93.81 240 ALA A CA 1
ATOM 1904 C C . ALA A 1 240 ? -8.314 -17.702 23.966 1.00 93.81 240 ALA A C 1
ATOM 1906 O O . ALA A 1 240 ? -7.670 -17.148 23.075 1.00 93.81 240 ALA A O 1
ATOM 1907 N N . SER A 1 241 ? -7.815 -18.730 24.660 1.00 95.12 241 SER A N 1
ATOM 1908 C CA . SER A 1 241 ? -6.478 -19.274 24.406 1.00 95.12 241 SER A CA 1
ATOM 1909 C C . SER A 1 241 ? -6.388 -19.928 23.027 1.00 95.12 241 SER A C 1
ATOM 1911 O O . SER A 1 241 ? -5.427 -19.670 22.306 1.00 95.12 241 SER A O 1
ATOM 1913 N N . GLU A 1 242 ? -7.415 -20.666 22.603 1.00 95.75 242 GLU A N 1
ATOM 1914 C CA . GLU A 1 242 ? -7.507 -21.240 21.255 1.00 95.75 242 GLU A CA 1
ATOM 1915 C C . GLU A 1 242 ? -7.506 -20.154 20.171 1.00 95.75 242 GLU A C 1
ATOM 1917 O O . GLU A 1 242 ? -6.747 -20.243 19.204 1.00 95.75 242 GLU A O 1
ATOM 1922 N N . ARG A 1 243 ? -8.286 -19.078 20.361 1.00 94.31 243 ARG A N 1
ATOM 1923 C CA . ARG A 1 243 ? -8.285 -17.916 19.454 1.00 94.31 243 ARG A CA 1
ATOM 1924 C C . ARG A 1 243 ? -6.914 -17.248 19.369 1.00 94.31 243 ARG A C 1
ATOM 1926 O O . ARG A 1 243 ? -6.472 -16.911 18.273 1.00 94.31 243 ARG A O 1
ATOM 1933 N N . ASN A 1 244 ? -6.226 -17.094 20.497 1.00 91.25 244 ASN A N 1
ATOM 1934 C CA . ASN A 1 244 ? -4.889 -16.503 20.531 1.00 91.25 244 ASN A CA 1
ATOM 1935 C C . ASN A 1 244 ? -3.854 -17.384 19.820 1.00 91.25 244 ASN A C 1
ATOM 1937 O O . ASN A 1 244 ? -3.025 -16.862 19.079 1.00 91.25 244 ASN A O 1
ATOM 1941 N N . VAL A 1 245 ? -3.913 -18.709 19.998 1.00 95.06 245 VAL A N 1
ATOM 1942 C CA . VAL A 1 245 ? -3.025 -19.653 19.299 1.00 95.06 245 VAL A CA 1
ATOM 1943 C C . VAL A 1 245 ? -3.286 -19.629 17.791 1.00 95.06 245 VAL A C 1
ATOM 1945 O O . VAL A 1 245 ? -2.336 -19.539 17.014 1.00 95.06 245 VAL A O 1
ATOM 1948 N N . ALA A 1 246 ? -4.554 -19.632 17.370 1.00 94.31 246 ALA A N 1
ATOM 1949 C CA . ALA A 1 246 ? -4.919 -19.525 15.960 1.00 94.31 246 ALA A CA 1
ATOM 1950 C C . ALA A 1 246 ? -4.417 -18.205 15.346 1.00 94.31 246 ALA A C 1
ATOM 1952 O O . ALA A 1 246 ? -3.754 -18.223 14.307 1.00 94.31 246 ALA A O 1
ATOM 1953 N N . SER A 1 247 ? -4.633 -17.072 16.024 1.00 93.00 247 SER A N 1
ATOM 1954 C CA . SER A 1 247 ? -4.115 -15.769 15.586 1.00 93.00 247 SER A CA 1
ATOM 1955 C C . SER A 1 247 ? -2.587 -15.765 15.493 1.00 93.00 247 SER A C 1
ATOM 1957 O O . SER A 1 247 ? -2.040 -15.322 14.489 1.00 93.00 247 SER A O 1
ATOM 1959 N N . ALA A 1 248 ? -1.888 -16.319 16.488 1.00 93.38 248 ALA A N 1
ATOM 1960 C CA . ALA A 1 248 ? -0.429 -16.396 16.487 1.00 93.38 248 ALA A CA 1
ATOM 1961 C C . ALA A 1 248 ? 0.116 -17.264 15.339 1.00 93.38 248 ALA A C 1
ATOM 1963 O O . ALA A 1 248 ? 1.157 -16.936 14.769 1.00 93.38 248 ALA A O 1
ATOM 1964 N N . SER A 1 249 ? -0.581 -18.349 14.977 1.00 94.25 249 SER A N 1
ATOM 1965 C CA . SER A 1 249 ? -0.205 -19.186 13.831 1.00 94.25 249 SER A CA 1
ATOM 1966 C C . SER A 1 249 ? -0.366 -18.446 12.498 1.00 94.25 249 SER A C 1
ATOM 1968 O O . SER A 1 249 ? 0.581 -18.401 11.714 1.00 94.25 249 SER A O 1
ATOM 1970 N N . SER A 1 250 ? -1.490 -17.750 12.297 1.00 93.56 250 SER A N 1
ATOM 1971 C CA . SER A 1 250 ? -1.722 -16.893 11.125 1.00 93.56 250 SER A CA 1
ATOM 1972 C C . SER A 1 250 ? -0.697 -15.753 11.039 1.00 93.56 250 SER A C 1
ATOM 1974 O O . SER A 1 250 ? -0.155 -15.455 9.972 1.00 93.56 250 SER A O 1
ATOM 1976 N N . ASP A 1 251 ? -0.358 -15.128 12.168 1.00 93.25 251 ASP A N 1
ATOM 1977 C CA . ASP A 1 251 ? 0.680 -14.095 12.231 1.00 93.25 251 ASP A CA 1
ATOM 1978 C C . ASP A 1 251 ? 2.066 -14.652 11.883 1.00 93.25 251 ASP A C 1
ATOM 1980 O O . ASP A 1 251 ? 2.885 -13.975 11.260 1.00 93.25 251 ASP A O 1
ATOM 1984 N N . HIS A 1 252 ? 2.359 -15.891 12.279 1.00 94.56 252 HIS A N 1
ATOM 1985 C CA . HIS A 1 252 ? 3.615 -16.538 11.925 1.00 94.56 252 HIS A CA 1
ATOM 1986 C C . HIS A 1 252 ? 3.690 -16.840 10.423 1.00 94.56 252 HIS A C 1
ATOM 1988 O O . HIS A 1 252 ? 4.702 -16.532 9.791 1.00 94.56 252 HIS A O 1
ATOM 1994 N N . GLU A 1 253 ? 2.612 -17.362 9.836 1.00 95.00 253 GLU A N 1
ATOM 1995 C CA . GLU A 1 253 ? 2.517 -17.636 8.398 1.00 95.00 253 GLU A CA 1
ATOM 1996 C C . GLU A 1 253 ? 2.653 -16.358 7.562 1.00 95.00 253 GLU A C 1
ATOM 1998 O O . GLU A 1 253 ? 3.457 -16.303 6.629 1.00 95.00 253 GLU A O 1
ATOM 2003 N N . THR A 1 254 ? 1.941 -15.293 7.934 1.00 93.06 254 THR A N 1
ATOM 2004 C CA . THR A 1 254 ? 2.022 -13.994 7.246 1.00 93.06 254 THR A CA 1
ATOM 2005 C C . THR A 1 254 ? 3.417 -13.372 7.364 1.00 93.06 254 THR A C 1
ATOM 2007 O O . THR A 1 254 ? 3.947 -12.848 6.380 1.00 93.06 254 THR A O 1
ATOM 2010 N N . ARG A 1 255 ? 4.079 -13.479 8.526 1.00 94.06 255 ARG A N 1
ATOM 2011 C CA . ARG A 1 255 ? 5.477 -13.038 8.701 1.00 94.06 255 ARG A CA 1
ATOM 2012 C C . ARG A 1 255 ? 6.450 -13.852 7.853 1.00 94.06 255 ARG A C 1
ATOM 2014 O O . ARG A 1 255 ? 7.365 -13.262 7.275 1.00 94.06 255 ARG A O 1
ATOM 2021 N N . ALA A 1 256 ? 6.257 -15.166 7.755 1.00 95.19 256 ALA A N 1
ATOM 2022 C CA . ALA A 1 256 ? 7.083 -16.035 6.924 1.00 95.19 256 ALA A CA 1
ATOM 2023 C C . ALA A 1 256 ? 6.936 -15.687 5.434 1.00 95.19 256 ALA A C 1
ATOM 2025 O O . ALA A 1 256 ? 7.941 -15.506 4.745 1.00 95.19 256 ALA A O 1
ATOM 2026 N N . GLN A 1 257 ? 5.706 -15.488 4.953 1.00 95.19 257 GLN A N 1
ATOM 2027 C CA . GLN A 1 257 ? 5.440 -15.037 3.582 1.00 95.19 257 GLN A CA 1
ATOM 2028 C C . GLN A 1 257 ? 6.058 -13.657 3.309 1.00 95.19 257 GLN A C 1
ATOM 2030 O O . GLN A 1 257 ? 6.715 -13.456 2.288 1.00 95.19 257 GLN A O 1
ATOM 2035 N N . ALA A 1 258 ? 5.927 -12.711 4.244 1.00 92.12 258 ALA A N 1
ATOM 2036 C CA . ALA A 1 258 ? 6.537 -11.391 4.114 1.00 92.12 258 ALA A CA 1
ATOM 2037 C C . ALA A 1 258 ? 8.074 -11.453 4.066 1.00 92.12 258 ALA A C 1
ATOM 2039 O O . ALA A 1 258 ? 8.694 -10.684 3.333 1.00 92.12 258 ALA A O 1
ATOM 2040 N N . ALA A 1 259 ? 8.706 -12.356 4.823 1.00 94.56 259 ALA A N 1
ATOM 2041 C CA . ALA A 1 259 ? 10.150 -12.583 4.750 1.00 94.56 259 ALA A CA 1
ATOM 2042 C C . ALA A 1 259 ? 10.564 -13.153 3.383 1.00 94.56 259 ALA A C 1
ATOM 2044 O O . ALA A 1 259 ? 11.451 -12.594 2.741 1.00 94.56 259 ALA A O 1
ATOM 2045 N N . GLN A 1 260 ? 9.854 -14.169 2.882 1.00 96.56 260 GLN A N 1
ATOM 2046 C CA . GLN A 1 260 ? 10.113 -14.751 1.558 1.00 96.56 260 GLN A CA 1
ATOM 2047 C C . GLN A 1 260 ? 9.988 -13.716 0.431 1.00 96.56 260 GLN A C 1
ATOM 2049 O O . GLN A 1 260 ? 10.841 -13.655 -0.454 1.00 96.56 260 GLN A O 1
ATOM 2054 N N . LEU A 1 261 ? 8.966 -12.856 0.478 1.00 94.38 261 LEU A N 1
ATOM 2055 C CA . LEU A 1 261 ? 8.788 -11.784 -0.505 1.00 94.38 261 LEU A CA 1
ATOM 2056 C C . LEU A 1 261 ? 9.899 -10.729 -0.430 1.00 94.38 261 LEU A C 1
ATOM 2058 O O . LEU A 1 261 ? 10.327 -10.216 -1.465 1.00 94.38 261 LEU A O 1
ATOM 2062 N N . ARG A 1 262 ? 10.398 -10.405 0.770 1.00 96.00 262 ARG A N 1
ATOM 2063 C CA . ARG A 1 262 ? 11.550 -9.500 0.930 1.00 96.00 262 ARG A CA 1
ATOM 2064 C C . ARG A 1 262 ? 12.817 -10.099 0.329 1.00 96.00 262 ARG A C 1
ATOM 2066 O O . ARG A 1 262 ? 13.527 -9.387 -0.380 1.00 96.00 262 ARG A O 1
ATOM 2073 N N . ASP A 1 263 ? 13.063 -11.386 0.548 1.00 96.44 263 ASP A N 1
ATOM 2074 C CA . ASP A 1 263 ? 14.227 -12.078 -0.007 1.00 96.44 263 ASP A CA 1
ATOM 2075 C C . ASP A 1 263 ? 14.152 -12.176 -1.536 1.00 96.44 263 ASP A C 1
ATOM 2077 O O . ASP A 1 263 ? 15.127 -11.857 -2.221 1.00 96.44 263 ASP A O 1
ATOM 2081 N N . ALA A 1 264 ? 12.982 -12.514 -2.088 1.00 95.75 264 ALA A N 1
ATOM 2082 C CA . ALA A 1 264 ? 12.752 -12.530 -3.532 1.00 95.75 264 ALA A CA 1
ATOM 2083 C C . ALA A 1 264 ? 12.944 -11.135 -4.157 1.00 95.75 264 ALA A C 1
ATOM 2085 O O . ALA A 1 264 ? 13.640 -10.988 -5.163 1.00 95.75 264 ALA A O 1
ATOM 2086 N N . ASN A 1 265 ? 12.410 -10.084 -3.525 1.00 92.94 265 ASN A N 1
ATOM 2087 C CA . ASN A 1 265 ? 12.622 -8.706 -3.973 1.00 92.94 265 ASN A CA 1
ATOM 2088 C C . ASN A 1 265 ? 14.099 -8.294 -3.906 1.00 92.94 265 ASN A C 1
ATOM 2090 O O . ASN A 1 265 ? 14.587 -7.613 -4.808 1.00 92.94 265 ASN A O 1
ATOM 2094 N N . ALA A 1 266 ? 14.834 -8.721 -2.876 1.00 95.88 266 ALA A N 1
ATOM 2095 C CA . ALA A 1 266 ? 16.265 -8.459 -2.770 1.00 95.88 266 ALA A CA 1
ATOM 2096 C C . ALA A 1 266 ? 17.061 -9.170 -3.878 1.00 95.88 266 ALA A C 1
ATOM 2098 O O . ALA A 1 266 ? 17.998 -8.585 -4.426 1.00 95.88 266 ALA A O 1
ATOM 2099 N N . GLN A 1 267 ? 16.687 -10.400 -4.242 1.00 96.62 267 GLN A N 1
ATOM 2100 C CA . GLN A 1 267 ? 17.293 -11.129 -5.362 1.00 96.62 267 GLN A CA 1
ATOM 2101 C C . GLN A 1 267 ? 17.022 -10.425 -6.696 1.00 96.62 267 GLN A C 1
ATOM 2103 O O . GLN A 1 267 ? 17.971 -10.092 -7.407 1.00 96.62 267 GLN A O 1
ATOM 2108 N N . LEU A 1 268 ? 15.764 -10.079 -6.982 1.00 95.06 268 LEU A N 1
ATOM 2109 C CA . LEU A 1 268 ? 15.392 -9.339 -8.192 1.00 95.06 268 LEU A CA 1
ATOM 2110 C C . LEU A 1 268 ? 16.092 -7.976 -8.275 1.00 95.06 268 LEU A C 1
ATOM 2112 O O . LEU A 1 268 ? 16.548 -7.570 -9.344 1.00 95.06 268 LEU A O 1
ATOM 2116 N N . ALA A 1 269 ? 16.246 -7.271 -7.152 1.00 94.62 269 ALA A N 1
ATOM 2117 C CA . ALA A 1 269 ? 16.981 -6.010 -7.111 1.00 94.62 269 ALA A CA 1
ATOM 2118 C C . ALA A 1 269 ? 18.466 -6.192 -7.472 1.00 94.62 269 ALA A C 1
ATOM 2120 O O . ALA A 1 269 ? 19.018 -5.380 -8.220 1.00 94.62 269 ALA A O 1
ATOM 2121 N N . ARG A 1 270 ? 19.109 -7.268 -6.992 1.00 96.69 270 ARG A N 1
ATOM 2122 C CA . ARG A 1 270 ? 20.496 -7.610 -7.356 1.00 96.69 270 ARG A CA 1
ATOM 2123 C C . ARG A 1 270 ? 20.615 -7.957 -8.839 1.00 96.69 270 ARG A C 1
ATOM 2125 O O . ARG A 1 270 ? 21.531 -7.470 -9.499 1.00 96.69 270 ARG A O 1
ATOM 2132 N N . GLU A 1 271 ? 19.680 -8.732 -9.382 1.00 96.50 271 GLU A N 1
ATOM 2133 C CA . GLU A 1 271 ? 19.655 -9.081 -10.807 1.00 96.50 271 GLU A CA 1
ATOM 2134 C C . GLU A 1 271 ? 19.459 -7.851 -11.696 1.00 96.50 271 GLU A C 1
ATOM 2136 O O . GLU A 1 271 ? 20.204 -7.655 -12.659 1.00 96.50 271 GLU A O 1
ATOM 2141 N N . LEU A 1 272 ? 18.520 -6.969 -11.342 1.00 94.62 272 LEU A N 1
ATOM 2142 C CA . LEU A 1 272 ? 18.298 -5.710 -12.049 1.00 94.62 272 LEU A CA 1
ATOM 2143 C C . LEU A 1 272 ? 19.522 -4.796 -11.982 1.00 94.62 272 LEU A C 1
ATOM 2145 O O . LEU A 1 272 ? 19.870 -4.178 -12.989 1.00 94.62 272 LEU A O 1
ATOM 2149 N N . ALA A 1 273 ? 20.200 -4.713 -10.835 1.00 95.19 273 ALA A N 1
ATOM 2150 C CA . ALA A 1 273 ? 21.445 -3.960 -10.713 1.00 95.19 273 ALA A CA 1
ATOM 2151 C C . ALA A 1 273 ? 22.544 -4.541 -11.621 1.00 95.19 273 ALA A C 1
ATOM 2153 O O . ALA A 1 273 ? 23.194 -3.791 -12.351 1.00 95.19 273 ALA A O 1
ATOM 2154 N N . ALA A 1 274 ? 22.697 -5.868 -11.654 1.00 96.38 274 ALA A N 1
ATOM 2155 C CA . ALA A 1 274 ? 23.663 -6.544 -12.517 1.00 96.38 274 ALA A CA 1
ATOM 2156 C C . ALA A 1 274 ? 23.346 -6.372 -14.014 1.00 96.38 274 ALA A C 1
ATOM 2158 O O . ALA A 1 274 ? 24.253 -6.198 -14.829 1.00 96.38 274 ALA A O 1
ATOM 2159 N N . LEU A 1 275 ? 22.068 -6.407 -14.403 1.00 94.12 275 LEU A N 1
ATOM 2160 C CA . LEU A 1 275 ? 21.639 -6.136 -15.778 1.00 94.12 275 LEU A CA 1
ATOM 2161 C C . LEU A 1 275 ? 21.874 -4.673 -16.161 1.00 94.12 275 LEU A C 1
ATOM 2163 O O . LEU A 1 275 ? 22.409 -4.405 -17.233 1.00 94.12 275 LEU A O 1
ATOM 2167 N N . ARG A 1 276 ? 21.556 -3.722 -15.276 1.00 95.75 276 ARG A N 1
ATOM 2168 C CA . ARG A 1 276 ? 21.836 -2.294 -15.499 1.00 95.75 276 ARG A CA 1
ATOM 2169 C C . ARG A 1 276 ? 23.329 -2.032 -15.673 1.00 95.75 276 ARG A C 1
ATOM 2171 O O . ARG A 1 276 ? 23.698 -1.305 -16.592 1.00 95.75 276 ARG A O 1
ATOM 2178 N N . ALA A 1 277 ? 24.176 -2.654 -14.852 1.00 94.19 277 ALA A N 1
ATOM 2179 C CA . ALA A 1 277 ? 25.627 -2.550 -14.978 1.00 94.19 277 ALA A CA 1
ATOM 2180 C C . ALA A 1 277 ? 26.125 -3.100 -16.326 1.00 94.19 277 ALA A C 1
ATOM 2182 O O . ALA A 1 277 ? 26.902 -2.432 -17.007 1.00 94.19 277 ALA A O 1
ATOM 2183 N N . ARG A 1 278 ? 25.618 -4.264 -16.763 1.00 93.06 278 ARG A N 1
ATOM 2184 C CA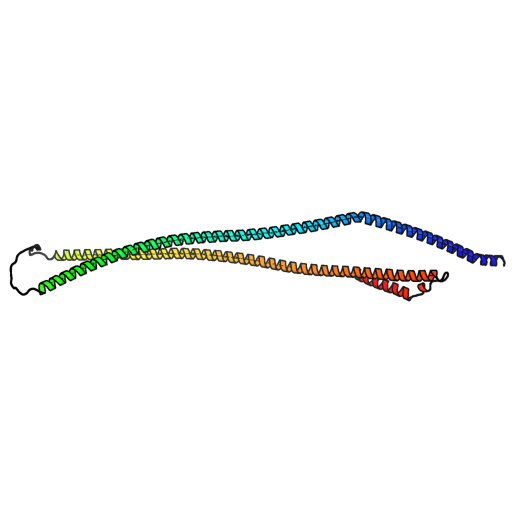 . ARG A 1 278 ? 25.934 -4.840 -18.084 1.00 93.06 278 ARG A CA 1
ATOM 2185 C C . ARG A 1 278 ? 25.490 -3.935 -19.234 1.00 93.06 278 ARG A C 1
ATOM 2187 O O . ARG A 1 278 ? 26.278 -3.666 -20.136 1.00 93.06 278 ARG A O 1
ATOM 2194 N N . CYS A 1 279 ? 24.270 -3.402 -19.185 1.00 90.81 279 CYS A N 1
ATOM 2195 C CA . CYS A 1 279 ? 23.775 -2.467 -20.197 1.00 90.81 279 CYS A CA 1
ATOM 2196 C C . CYS A 1 279 ? 24.610 -1.179 -20.255 1.00 90.81 279 CYS A C 1
ATOM 2198 O O . CYS A 1 279 ? 24.916 -0.701 -21.345 1.00 90.81 279 CYS A O 1
ATOM 2200 N N . ALA A 1 280 ? 25.009 -0.632 -19.103 1.00 92.12 280 ALA A N 1
ATOM 2201 C CA . ALA A 1 280 ? 25.875 0.542 -19.041 1.00 92.12 280 ALA A CA 1
ATOM 2202 C C . ALA A 1 280 ? 27.271 0.255 -19.620 1.00 92.12 280 ALA A C 1
ATOM 2204 O O . ALA A 1 280 ? 27.784 1.062 -20.394 1.00 92.12 280 ALA A O 1
ATOM 2205 N N . ALA A 1 281 ? 27.853 -0.909 -19.315 1.00 89.81 281 ALA A N 1
ATOM 2206 C CA . ALA A 1 281 ? 29.130 -1.341 -19.880 1.00 89.81 281 ALA A CA 1
ATOM 2207 C C . ALA A 1 281 ? 29.054 -1.499 -21.409 1.00 89.81 281 ALA A C 1
ATOM 2209 O O . ALA A 1 281 ? 29.911 -0.977 -22.120 1.00 89.81 281 ALA A O 1
ATOM 2210 N N . HIS A 1 282 ? 27.994 -2.127 -21.930 1.00 87.62 282 HIS A N 1
ATOM 2211 C CA . HIS A 1 282 ? 27.772 -2.226 -23.375 1.00 87.62 282 HIS A CA 1
ATOM 2212 C C . HIS A 1 282 ? 27.580 -0.856 -24.030 1.00 87.62 282 HIS A C 1
ATOM 2214 O O . HIS A 1 282 ? 28.160 -0.601 -25.083 1.00 87.62 282 HIS A O 1
ATOM 2220 N N . ALA A 1 283 ? 26.813 0.047 -23.413 1.00 85.19 283 ALA A N 1
ATOM 2221 C CA . ALA A 1 283 ? 26.645 1.404 -23.924 1.00 85.19 283 ALA A CA 1
ATOM 2222 C C . ALA A 1 283 ? 27.988 2.153 -23.979 1.00 85.19 283 ALA A C 1
ATOM 2224 O O . ALA A 1 283 ? 28.288 2.799 -24.982 1.00 85.19 283 ALA A O 1
ATOM 2225 N N . HIS A 1 284 ? 28.824 2.014 -22.946 1.00 88.38 284 HIS A N 1
ATOM 2226 C CA . HIS A 1 284 ? 30.149 2.626 -22.921 1.00 88.38 284 HIS A CA 1
ATOM 2227 C C . HIS A 1 284 ? 31.076 2.040 -23.998 1.00 88.38 284 HIS A C 1
ATOM 2229 O O . HIS A 1 284 ? 31.694 2.794 -24.751 1.00 88.38 284 HIS A O 1
ATOM 2235 N N . ALA A 1 285 ? 31.098 0.715 -24.156 1.00 86.06 285 ALA A N 1
ATOM 2236 C CA . ALA A 1 285 ? 31.861 0.050 -25.211 1.00 86.06 285 ALA A CA 1
ATOM 2237 C C . ALA A 1 285 ? 31.432 0.519 -26.616 1.00 86.06 285 ALA A C 1
ATOM 2239 O O . ALA A 1 285 ? 32.276 0.824 -27.456 1.00 86.06 285 ALA A O 1
ATOM 2240 N N . GLN A 1 286 ? 30.126 0.676 -26.859 1.00 85.31 286 GLN A N 1
ATOM 2241 C CA . GLN A 1 286 ? 29.603 1.206 -28.125 1.00 85.31 286 GLN A CA 1
ATOM 2242 C C . GLN A 1 286 ? 30.050 2.653 -28.380 1.00 85.31 286 GLN A C 1
ATOM 2244 O O . GLN A 1 286 ? 30.410 2.999 -29.507 1.00 85.31 286 GLN A O 1
ATOM 2249 N N . THR A 1 287 ? 30.076 3.506 -27.347 1.00 88.25 287 THR A N 1
ATOM 2250 C CA . THR A 1 287 ? 30.593 4.877 -27.496 1.00 88.25 287 THR A CA 1
ATOM 2251 C C . THR A 1 287 ? 32.082 4.900 -27.839 1.00 88.25 287 THR A C 1
ATOM 2253 O O . THR A 1 287 ? 32.463 5.612 -28.767 1.00 88.25 287 THR A O 1
ATOM 2256 N N . GLN A 1 288 ? 32.891 4.058 -27.186 1.00 87.25 288 GLN A N 1
ATOM 2257 C CA . GLN A 1 288 ? 34.330 3.944 -27.445 1.00 87.25 288 GLN A CA 1
ATOM 2258 C C . GLN A 1 288 ? 34.624 3.467 -28.872 1.00 87.25 288 GLN A C 1
ATOM 2260 O O . GLN A 1 288 ? 35.449 4.066 -29.559 1.00 87.25 288 GLN A O 1
ATOM 2265 N N . VAL A 1 289 ? 33.907 2.446 -29.360 1.00 85.69 289 VAL A N 1
ATOM 2266 C CA . VAL A 1 289 ? 34.017 1.996 -30.759 1.00 85.69 289 VAL A CA 1
ATOM 2267 C C . VAL A 1 289 ? 33.638 3.131 -31.715 1.00 85.69 289 VAL A C 1
ATOM 2269 O O . VAL A 1 289 ? 34.337 3.381 -32.696 1.00 85.69 289 VAL A O 1
ATOM 2272 N N . GLY A 1 290 ? 32.570 3.878 -31.415 1.00 84.12 290 GLY A N 1
ATOM 2273 C CA . GLY A 1 290 ? 32.171 5.045 -32.202 1.00 84.12 290 GLY A CA 1
ATOM 2274 C C . GLY A 1 290 ? 33.249 6.134 -32.278 1.00 84.12 290 GLY A C 1
ATOM 2275 O O . GLY A 1 290 ? 33.445 6.722 -33.344 1.00 84.12 290 GLY A O 1
ATOM 2276 N N . ASP A 1 291 ? 33.960 6.396 -31.180 1.00 85.44 291 ASP A N 1
ATOM 2277 C CA . ASP A 1 291 ? 35.075 7.349 -31.137 1.00 85.44 291 ASP A CA 1
ATOM 2278 C C . ASP A 1 291 ? 36.299 6.852 -31.914 1.00 85.44 291 ASP A C 1
ATOM 2280 O O . ASP A 1 291 ? 36.862 7.611 -32.705 1.00 85.44 291 ASP A O 1
ATOM 2284 N N . GLN A 1 292 ? 36.651 5.570 -31.787 1.00 84.56 292 GLN A N 1
ATOM 2285 C CA . GLN A 1 292 ? 37.746 4.952 -32.545 1.00 84.56 292 GLN A CA 1
ATOM 2286 C C . GLN A 1 292 ? 37.482 4.991 -34.059 1.00 84.56 292 GLN A C 1
ATOM 2288 O O . GLN A 1 292 ? 38.361 5.375 -34.831 1.00 84.56 292 GLN A O 1
ATOM 2293 N N . VAL A 1 293 ? 36.250 4.700 -34.502 1.00 81.62 293 VAL A N 1
ATOM 2294 C CA . VAL A 1 293 ? 35.851 4.841 -35.917 1.00 81.62 293 VAL A CA 1
ATOM 2295 C C . VAL A 1 293 ? 35.998 6.292 -36.383 1.00 81.62 293 VAL A C 1
ATOM 2297 O O . VAL A 1 293 ? 36.510 6.548 -37.475 1.00 81.62 293 VAL A O 1
ATOM 2300 N N . ARG A 1 294 ? 35.564 7.270 -35.575 1.00 84.69 294 ARG A N 1
ATOM 2301 C CA . ARG A 1 294 ? 35.700 8.700 -35.908 1.00 84.69 294 ARG A CA 1
ATOM 2302 C C . ARG A 1 294 ? 37.164 9.123 -36.033 1.00 84.69 294 ARG A C 1
ATOM 2304 O O . ARG A 1 294 ? 37.495 9.867 -36.963 1.00 84.69 294 ARG A O 1
ATOM 2311 N N . GLN A 1 295 ? 38.025 8.655 -35.134 1.00 85.31 295 GLN A N 1
ATOM 2312 C CA . GLN A 1 295 ? 39.463 8.908 -35.183 1.00 85.31 295 GLN A CA 1
ATOM 2313 C C . GLN A 1 295 ? 40.069 8.321 -36.460 1.00 85.31 295 GLN A C 1
ATOM 2315 O O . GLN A 1 295 ? 40.711 9.048 -37.214 1.00 85.31 295 GLN A O 1
ATOM 2320 N N . LEU A 1 296 ? 39.757 7.064 -36.778 1.00 84.00 296 LEU A N 1
ATOM 2321 C CA . LEU A 1 296 ? 40.223 6.391 -37.988 1.00 84.00 296 LEU A CA 1
ATOM 2322 C C . LEU A 1 296 ? 39.816 7.130 -39.268 1.00 84.00 296 LEU A C 1
ATOM 2324 O O . LEU A 1 296 ? 40.644 7.402 -40.135 1.00 84.00 296 LEU A O 1
ATOM 2328 N N . VAL A 1 297 ? 38.546 7.533 -39.369 1.00 79.50 297 VAL A N 1
ATOM 2329 C CA . VAL A 1 297 ? 38.045 8.335 -40.497 1.00 79.50 297 VAL A CA 1
ATOM 2330 C C . VAL A 1 297 ? 38.785 9.671 -40.599 1.00 79.50 297 VAL A C 1
ATOM 2332 O O . VAL A 1 297 ? 39.011 10.171 -41.703 1.00 79.50 297 VAL A O 1
ATOM 2335 N N . THR A 1 298 ? 39.160 10.267 -39.468 1.00 83.88 298 THR A N 1
ATOM 2336 C CA . THR A 1 298 ? 39.903 11.530 -39.437 1.00 83.88 298 THR A CA 1
ATOM 2337 C C . THR A 1 298 ? 41.339 11.342 -39.921 1.00 83.88 298 THR A C 1
ATOM 2339 O O . THR A 1 298 ? 41.756 12.091 -40.803 1.00 83.88 298 THR A O 1
ATOM 2342 N N . GLU A 1 299 ? 42.051 10.323 -39.437 1.00 82.19 299 GLU A N 1
ATOM 2343 C CA . GLU A 1 299 ? 43.411 9.967 -39.877 1.00 82.19 299 GLU A CA 1
ATOM 2344 C C . GLU A 1 299 ? 43.448 9.639 -41.378 1.00 82.19 299 GLU A C 1
ATOM 2346 O O . GLU A 1 299 ? 44.239 10.214 -42.127 1.00 82.19 299 GLU A O 1
ATOM 2351 N N . VAL A 1 300 ? 42.506 8.823 -41.868 1.00 79.94 300 VAL A N 1
ATOM 2352 C CA . VAL A 1 300 ? 42.382 8.499 -43.301 1.00 79.94 300 VAL A CA 1
ATOM 2353 C C . VAL A 1 300 ? 42.101 9.757 -44.131 1.00 79.94 300 VAL A C 1
ATOM 2355 O O . VAL A 1 300 ? 42.705 9.962 -45.184 1.00 79.94 300 VAL A O 1
ATOM 2358 N N . ARG A 1 301 ? 41.223 10.658 -43.668 1.00 76.62 301 ARG A N 1
ATOM 2359 C CA . ARG A 1 301 ? 40.961 11.935 -44.359 1.00 76.62 301 ARG A CA 1
ATOM 2360 C C . ARG A 1 301 ? 42.181 12.852 -44.372 1.00 76.62 301 ARG A C 1
ATOM 2362 O O . ARG A 1 301 ? 42.389 13.545 -45.367 1.00 76.62 301 ARG A O 1
ATOM 2369 N N . GLN A 1 302 ? 42.951 12.904 -43.287 1.00 80.50 302 GLN A N 1
ATOM 2370 C CA . GLN A 1 302 ? 44.188 13.682 -43.225 1.00 80.50 302 GLN A CA 1
ATOM 2371 C C . GLN A 1 302 ? 45.230 13.122 -44.196 1.00 80.50 302 GLN A C 1
ATOM 2373 O O . GLN A 1 302 ? 45.783 13.889 -44.985 1.00 80.50 302 GLN A O 1
ATOM 2378 N N . PHE A 1 303 ? 45.407 11.801 -44.228 1.00 76.69 303 PHE A N 1
ATOM 2379 C CA . PHE A 1 303 ? 46.268 11.120 -45.192 1.00 76.69 303 PHE A CA 1
ATOM 2380 C C . PHE A 1 303 ? 45.863 11.428 -46.642 1.00 76.69 303 PHE A C 1
ATOM 2382 O O . PHE A 1 303 ? 46.677 11.915 -47.424 1.00 76.69 303 PHE A O 1
ATOM 2389 N N . LEU A 1 304 ? 44.579 11.277 -46.989 1.00 72.06 304 LEU A N 1
ATOM 2390 C CA . LEU A 1 304 ? 44.072 11.590 -48.332 1.00 72.06 304 LEU A CA 1
ATOM 2391 C C . LEU A 1 304 ? 44.275 13.064 -48.724 1.00 72.06 304 LEU A C 1
ATOM 2393 O O . LEU A 1 304 ? 44.506 13.369 -49.895 1.00 72.06 304 LEU A O 1
ATOM 2397 N N . ARG A 1 305 ? 44.203 14.001 -47.767 1.00 78.25 305 ARG A N 1
ATOM 2398 C CA . ARG A 1 305 ? 44.498 15.424 -48.016 1.00 78.25 305 ARG A CA 1
ATOM 2399 C C . ARG A 1 305 ? 45.980 15.665 -48.293 1.00 78.25 305 ARG A C 1
ATOM 2401 O O . ARG A 1 305 ? 46.276 16.443 -49.198 1.00 78.25 305 ARG A O 1
ATOM 2408 N N . LEU A 1 306 ? 46.877 15.014 -47.550 1.00 75.56 306 LEU A N 1
ATOM 2409 C CA . LEU A 1 306 ? 48.326 15.095 -47.768 1.00 75.56 306 LEU A CA 1
ATOM 2410 C C . LEU A 1 306 ? 48.693 14.555 -49.154 1.00 75.56 306 LEU A C 1
ATOM 2412 O O . LEU A 1 306 ? 49.304 15.270 -49.945 1.00 75.56 306 LEU A O 1
ATOM 2416 N N . VAL A 1 307 ? 48.191 13.365 -49.496 1.00 69.19 307 VAL A N 1
ATOM 2417 C CA . VAL A 1 307 ? 48.379 12.748 -50.817 1.00 69.19 307 VAL A CA 1
ATOM 2418 C C . VAL A 1 307 ? 47.850 13.661 -51.931 1.00 69.19 307 VAL A C 1
ATOM 2420 O O . VAL A 1 307 ? 48.553 13.934 -52.901 1.00 69.19 307 VAL A O 1
ATOM 2423 N N . ARG A 1 308 ? 46.643 14.228 -51.781 1.00 69.44 308 ARG A N 1
ATOM 2424 C CA . ARG A 1 308 ? 46.072 15.161 -52.771 1.00 69.44 308 ARG A CA 1
ATOM 2425 C C . ARG A 1 308 ? 46.898 16.443 -52.931 1.00 69.44 308 ARG A C 1
ATOM 2427 O O . ARG A 1 308 ? 46.994 16.963 -54.043 1.00 69.44 308 ARG A O 1
ATOM 2434 N N . ALA A 1 309 ? 47.450 16.982 -51.845 1.00 69.50 309 ALA A N 1
ATOM 2435 C CA . ALA A 1 309 ? 48.284 18.182 -51.886 1.00 69.50 309 ALA A CA 1
ATOM 2436 C C . ALA A 1 309 ? 49.623 17.928 -52.598 1.00 69.50 309 ALA A C 1
ATOM 2438 O O . ALA A 1 309 ? 50.090 18.795 -53.338 1.00 69.50 309 ALA A O 1
ATOM 2439 N N . GLU A 1 310 ? 50.205 16.741 -52.423 1.00 69.12 310 GLU A N 1
ATOM 2440 C CA . GLU A 1 310 ? 51.441 16.337 -53.096 1.00 69.12 310 GLU A CA 1
ATOM 2441 C C . GLU A 1 310 ? 51.242 16.037 -54.579 1.00 69.12 310 GLU A C 1
ATOM 2443 O O . GLU A 1 310 ? 51.986 16.580 -55.394 1.00 69.12 310 GLU A O 1
ATOM 2448 N N . ILE A 1 311 ? 50.196 15.285 -54.944 1.00 65.81 311 ILE A N 1
ATOM 2449 C CA . ILE A 1 311 ? 49.839 15.025 -56.352 1.00 65.81 311 ILE A CA 1
ATOM 2450 C C . ILE A 1 311 ? 49.645 16.348 -57.105 1.00 65.81 311 ILE A C 1
ATOM 2452 O O . ILE A 1 311 ? 50.082 16.501 -58.241 1.00 65.81 311 ILE A O 1
ATOM 2456 N N . LYS A 1 312 ? 49.033 17.346 -56.454 1.00 63.88 312 LYS A N 1
ATOM 2457 C CA . LYS A 1 312 ? 48.822 18.674 -57.045 1.00 63.88 312 LYS A CA 1
ATOM 2458 C C . LYS A 1 312 ? 50.119 19.487 -57.198 1.00 63.88 312 LYS A C 1
ATOM 2460 O O . LYS A 1 312 ? 50.165 20.370 -58.049 1.00 63.88 312 LYS A O 1
ATOM 2465 N N . LYS A 1 313 ? 51.145 19.232 -56.375 1.00 65.44 313 LYS A N 1
ATOM 2466 C CA . LYS A 1 313 ? 52.450 19.923 -56.418 1.00 65.44 313 LYS A CA 1
ATOM 2467 C C . LYS A 1 313 ? 53.458 19.256 -57.356 1.00 65.44 313 LYS A C 1
ATOM 2469 O O . LYS A 1 313 ? 54.280 19.963 -57.929 1.00 65.44 313 LYS A O 1
ATOM 2474 N N . LYS A 1 314 ? 53.424 17.929 -57.490 1.00 59.41 314 LYS A N 1
ATOM 2475 C CA . LYS A 1 314 ? 54.383 17.139 -58.272 1.00 59.41 314 LYS A CA 1
ATOM 2476 C C . LYS A 1 314 ? 53.633 16.331 -59.337 1.00 59.41 314 LYS A C 1
ATOM 2478 O O . LYS A 1 314 ? 53.351 15.154 -59.143 1.00 59.41 314 LYS A O 1
ATOM 2483 N N . PHE A 1 315 ? 53.286 16.949 -60.465 1.00 49.09 315 PHE A N 1
ATOM 2484 C CA . PHE A 1 315 ? 52.796 16.181 -61.614 1.00 49.09 315 PHE A CA 1
ATOM 2485 C C . PHE A 1 315 ? 53.944 15.302 -62.145 1.00 49.09 315 PHE A C 1
ATOM 2487 O O . PHE A 1 315 ? 54.951 15.837 -62.600 1.00 49.09 315 PHE A O 1
ATOM 2494 N N . GLY A 1 316 ? 53.802 13.972 -62.063 1.00 56.56 316 GLY A N 1
ATOM 2495 C CA . GLY A 1 316 ? 54.684 13.005 -62.739 1.00 56.56 316 GLY A CA 1
ATOM 2496 C C . GLY A 1 316 ? 55.515 12.051 -61.867 1.00 56.56 316 GLY A C 1
ATOM 2497 O O . GLY A 1 316 ? 56.205 11.211 -62.430 1.00 56.56 316 GLY A O 1
ATOM 2498 N N . TYR A 1 317 ? 55.446 12.116 -60.531 1.00 57.31 317 TYR A N 1
ATOM 2499 C CA . TYR A 1 317 ? 56.103 11.138 -59.643 1.00 57.31 317 TYR A CA 1
ATOM 2500 C C . TYR A 1 317 ? 55.128 10.599 -58.592 1.00 57.31 317 TYR A C 1
ATOM 2502 O O . TYR A 1 317 ? 54.203 11.304 -58.183 1.00 57.31 317 TYR A O 1
ATOM 2510 N N . VAL A 1 318 ? 55.345 9.355 -58.147 1.00 56.16 318 VAL A N 1
ATOM 2511 C CA . VAL A 1 318 ? 54.624 8.771 -57.006 1.00 56.16 318 VAL A CA 1
ATOM 2512 C C . VAL A 1 318 ? 54.808 9.707 -55.801 1.00 56.16 318 VAL A C 1
ATOM 2514 O O . VAL A 1 318 ? 55.949 10.037 -55.479 1.00 56.16 318 VAL A O 1
ATOM 2517 N N . PRO A 1 319 ? 53.725 10.179 -55.158 1.00 58.50 319 PRO A N 1
ATOM 2518 C CA . PRO A 1 319 ? 53.820 11.074 -54.008 1.00 58.50 319 PRO A CA 1
ATOM 2519 C C . PRO A 1 319 ? 54.675 10.460 -52.895 1.00 58.50 319 PRO A C 1
ATOM 2521 O O . PRO A 1 319 ? 54.445 9.310 -52.512 1.00 58.50 319 PRO A O 1
ATOM 2524 N N . ASP A 1 320 ? 55.616 11.227 -52.340 1.00 56.72 320 ASP A N 1
ATOM 2525 C CA . ASP A 1 320 ? 56.455 10.801 -51.209 1.00 56.72 320 ASP A CA 1
ATOM 2526 C C . ASP A 1 320 ? 55.595 10.399 -49.983 1.00 56.72 320 ASP A C 1
ATOM 2528 O O . ASP A 1 320 ? 55.998 9.553 -49.186 1.00 56.72 320 ASP A O 1
ATOM 2532 N N . ALA A 1 321 ? 54.357 10.900 -49.867 1.00 53.78 321 ALA A N 1
ATOM 2533 C CA . ALA A 1 321 ? 53.370 10.483 -48.870 1.00 53.78 321 ALA A CA 1
ATOM 2534 C C . ALA A 1 321 ? 52.935 9.015 -48.992 1.00 53.78 321 ALA A C 1
ATOM 2536 O O . ALA A 1 321 ? 52.606 8.405 -47.976 1.00 53.78 321 ALA A O 1
ATOM 2537 N N . ILE A 1 322 ? 52.950 8.420 -50.192 1.00 55.25 322 ILE A N 1
ATOM 2538 C CA . ILE A 1 322 ? 52.707 6.975 -50.355 1.00 55.25 322 ILE A CA 1
ATOM 2539 C C . ILE A 1 322 ? 53.906 6.181 -49.809 1.00 55.25 322 ILE A C 1
ATOM 2541 O O . ILE A 1 322 ? 53.719 5.099 -49.259 1.00 55.25 322 ILE A O 1
ATOM 2545 N N . ALA A 1 323 ? 55.115 6.751 -49.872 1.00 53.66 323 ALA A N 1
ATOM 2546 C CA . ALA A 1 323 ? 56.337 6.174 -49.311 1.00 53.66 323 ALA A CA 1
ATOM 2547 C C . ALA A 1 323 ? 56.514 6.439 -47.798 1.00 53.66 323 ALA A C 1
ATOM 2549 O O . ALA A 1 323 ? 57.349 5.804 -47.148 1.00 53.66 323 ALA A O 1
ATOM 2550 N N . HIS A 1 324 ? 55.732 7.342 -47.192 1.00 61.94 324 HIS A N 1
ATOM 2551 C CA . HIS A 1 324 ? 55.805 7.633 -45.760 1.00 61.94 324 HIS A CA 1
ATOM 2552 C C . HIS A 1 324 ? 55.135 6.550 -44.905 1.00 61.94 324 HIS A C 1
ATOM 2554 O O . HIS A 1 324 ? 53.986 6.674 -44.464 1.00 61.94 324 HIS A O 1
ATOM 2560 N N . ALA A 1 325 ? 55.929 5.526 -44.582 1.00 64.44 325 ALA A N 1
ATOM 2561 C CA . ALA A 1 325 ? 55.596 4.420 -43.685 1.00 64.44 325 ALA A CA 1
ATOM 2562 C C . ALA A 1 325 ? 54.966 4.867 -42.350 1.00 64.44 325 ALA A C 1
ATOM 2564 O O . ALA A 1 325 ? 54.083 4.193 -41.838 1.00 64.44 325 ALA A O 1
ATOM 2565 N N . ALA A 1 326 ? 55.343 6.034 -41.815 1.00 68.62 326 ALA A N 1
ATOM 2566 C CA . ALA A 1 326 ? 54.821 6.553 -40.545 1.00 68.62 326 ALA A CA 1
ATOM 2567 C C . ALA A 1 326 ? 53.334 6.972 -40.584 1.00 68.62 326 ALA A C 1
ATOM 2569 O O . ALA A 1 326 ? 52.693 7.096 -39.540 1.00 68.62 326 ALA A O 1
ATOM 2570 N N . SER A 1 327 ? 52.775 7.248 -41.764 1.00 68.56 327 SER A N 1
ATOM 2571 C CA . SER A 1 327 ? 51.346 7.562 -41.916 1.00 68.56 327 SER A CA 1
ATOM 2572 C C . SER A 1 327 ? 50.506 6.292 -42.062 1.00 68.56 327 SER A C 1
ATOM 2574 O O . SER A 1 327 ? 49.487 6.152 -41.389 1.00 68.56 327 SER A O 1
ATOM 2576 N N . TRP A 1 328 ? 51.005 5.324 -42.834 1.00 67.00 328 TRP A N 1
ATOM 2577 C CA . TRP A 1 328 ? 50.437 3.983 -42.928 1.00 67.00 328 TRP A CA 1
ATOM 2578 C C . TRP A 1 328 ? 50.484 3.235 -41.599 1.00 67.00 328 TRP A C 1
ATOM 2580 O O . TRP A 1 328 ? 49.483 2.636 -41.232 1.00 67.00 328 TRP A O 1
ATOM 2590 N N . ALA A 1 329 ? 51.582 3.344 -40.846 1.00 75.44 329 ALA A N 1
ATOM 2591 C CA . ALA A 1 329 ? 51.708 2.769 -39.509 1.00 75.44 329 ALA A CA 1
ATOM 2592 C C . ALA A 1 329 ? 50.630 3.300 -38.555 1.00 75.44 329 ALA A C 1
ATOM 2594 O O . ALA A 1 329 ? 49.984 2.515 -37.883 1.00 75.44 329 ALA A O 1
ATOM 2595 N N . ARG A 1 330 ? 50.337 4.609 -38.570 1.00 78.81 330 ARG A N 1
ATOM 2596 C CA . ARG A 1 330 ? 49.276 5.195 -37.728 1.00 78.81 330 ARG A CA 1
ATOM 2597 C C . ARG A 1 330 ? 47.872 4.723 -38.103 1.00 78.81 330 ARG A C 1
ATOM 2599 O O . ARG A 1 330 ? 47.045 4.509 -37.222 1.00 78.81 330 ARG A O 1
ATOM 2606 N N . VAL A 1 331 ? 47.593 4.560 -39.398 1.00 77.06 331 VAL A N 1
ATOM 2607 C CA . VAL A 1 331 ? 46.308 4.016 -39.867 1.00 77.06 331 VAL A CA 1
ATOM 2608 C C . VAL A 1 331 ? 46.192 2.527 -39.526 1.00 77.06 331 VAL A C 1
ATOM 2610 O O . VAL A 1 331 ? 45.126 2.098 -39.095 1.00 77.06 331 VAL A O 1
ATOM 2613 N N . LEU A 1 332 ? 47.275 1.758 -39.665 1.00 77.25 332 LEU A N 1
ATOM 2614 C CA . LEU A 1 332 ? 47.348 0.352 -39.259 1.00 77.25 332 LEU A CA 1
ATOM 2615 C C . LEU A 1 332 ? 47.176 0.186 -37.748 1.00 77.25 332 LEU A C 1
ATOM 2617 O O . LEU A 1 332 ? 46.316 -0.580 -37.337 1.00 77.25 332 LEU A O 1
ATOM 2621 N N . ASP A 1 333 ? 47.888 0.959 -36.929 1.00 80.19 333 ASP A N 1
ATOM 2622 C CA . ASP A 1 333 ? 47.763 0.932 -35.468 1.00 80.19 333 ASP A CA 1
ATOM 2623 C C . ASP A 1 333 ? 46.328 1.253 -35.026 1.00 80.19 333 ASP A C 1
ATOM 2625 O O . ASP A 1 333 ? 45.788 0.593 -34.134 1.00 80.19 333 ASP A O 1
ATOM 2629 N N . ALA A 1 334 ? 45.681 2.230 -35.677 1.00 78.69 334 ALA A N 1
ATOM 2630 C CA . ALA A 1 334 ? 44.284 2.590 -35.432 1.00 78.69 334 ALA A CA 1
ATOM 2631 C C . ALA A 1 334 ? 43.293 1.496 -35.885 1.00 78.69 334 ALA A C 1
ATOM 2633 O O . ALA A 1 334 ? 42.286 1.259 -35.214 1.00 78.69 334 ALA A O 1
ATOM 2634 N N . LEU A 1 335 ? 43.569 0.809 -37.002 1.00 76.50 335 LEU A N 1
ATOM 2635 C CA . LEU A 1 335 ? 42.792 -0.352 -37.454 1.00 76.50 335 LEU A CA 1
ATOM 2636 C C . LEU A 1 335 ? 42.952 -1.535 -36.493 1.00 76.50 335 LEU A C 1
ATOM 2638 O O . LEU A 1 335 ? 41.956 -2.152 -36.126 1.00 76.50 335 LEU A O 1
ATOM 2642 N N . GLU A 1 336 ? 44.172 -1.822 -36.041 1.00 81.25 336 GLU A N 1
ATOM 2643 C CA . GLU A 1 336 ? 44.454 -2.907 -35.101 1.00 81.25 336 GLU A CA 1
ATOM 2644 C C . GLU A 1 336 ? 43.814 -2.661 -33.732 1.00 81.25 336 GLU A C 1
ATOM 2646 O O . GLU A 1 336 ? 43.278 -3.588 -33.121 1.00 81.25 336 GLU A O 1
ATOM 2651 N N . THR A 1 337 ? 43.827 -1.420 -33.232 1.00 81.94 337 THR A N 1
ATOM 2652 C CA . THR A 1 337 ? 43.148 -1.088 -31.966 1.00 81.94 337 THR A CA 1
ATOM 2653 C C . THR A 1 337 ? 41.637 -1.262 -32.067 1.00 81.94 337 THR A C 1
ATOM 2655 O O . THR A 1 337 ? 41.024 -1.777 -31.124 1.00 81.94 337 THR A O 1
ATOM 2658 N N . LEU A 1 338 ? 41.050 -0.894 -33.208 1.00 80.25 338 LEU A N 1
ATOM 2659 C CA . LEU A 1 338 ? 39.630 -1.081 -33.485 1.00 80.25 338 LEU A CA 1
ATOM 2660 C C . LEU A 1 338 ? 39.274 -2.563 -33.647 1.00 80.25 338 LEU A C 1
ATOM 2662 O O . LEU A 1 338 ? 38.298 -3.028 -33.064 1.00 80.25 338 LEU A O 1
ATOM 2666 N N . GLU A 1 339 ? 40.088 -3.336 -34.364 1.00 79.19 339 GLU A N 1
ATOM 2667 C CA . GLU A 1 339 ? 39.897 -4.778 -34.519 1.00 79.19 339 GLU A CA 1
ATOM 2668 C C . GLU A 1 339 ? 39.974 -5.509 -33.170 1.00 79.19 339 GLU A C 1
ATOM 2670 O O . GLU A 1 339 ? 39.126 -6.354 -32.871 1.00 79.19 339 GLU A O 1
ATOM 2675 N N . ARG A 1 340 ? 40.935 -5.147 -32.308 1.00 80.06 340 ARG A N 1
ATOM 2676 C CA . ARG A 1 340 ? 41.039 -5.696 -30.946 1.00 80.06 340 ARG A CA 1
ATOM 2677 C C . ARG A 1 340 ? 39.806 -5.358 -30.103 1.00 80.06 340 ARG A C 1
ATOM 2679 O O . ARG A 1 340 ? 39.282 -6.247 -29.438 1.00 80.06 340 ARG A O 1
ATOM 2686 N N . HIS A 1 341 ? 39.295 -4.126 -30.161 1.00 76.56 341 HIS A N 1
ATOM 2687 C CA . HIS A 1 341 ? 38.072 -3.744 -29.438 1.00 76.56 341 HIS A CA 1
ATOM 2688 C C . HIS A 1 341 ? 36.819 -4.458 -29.960 1.00 76.56 341 HIS A C 1
ATOM 2690 O O . HIS A 1 341 ? 35.983 -4.902 -29.172 1.00 76.56 341 HIS A O 1
ATOM 2696 N N . VAL A 1 342 ? 36.686 -4.619 -31.276 1.00 76.88 342 VAL A N 1
ATOM 2697 C CA . VAL A 1 342 ? 35.558 -5.327 -31.898 1.00 76.88 342 VAL A CA 1
ATOM 2698 C C . VAL A 1 342 ? 35.581 -6.816 -31.539 1.00 76.88 342 VAL A C 1
ATOM 2700 O O . VAL A 1 342 ? 34.550 -7.376 -31.176 1.00 76.88 342 VAL A O 1
ATOM 2703 N N . ARG A 1 343 ? 36.757 -7.456 -31.537 1.00 77.75 343 ARG A N 1
ATOM 2704 C CA . ARG A 1 343 ? 36.899 -8.854 -31.094 1.00 77.75 343 ARG A CA 1
ATOM 2705 C C . ARG A 1 343 ? 36.568 -9.038 -29.611 1.00 77.75 343 ARG A C 1
ATOM 2707 O O . ARG A 1 343 ? 35.923 -10.019 -29.263 1.00 77.75 343 ARG A O 1
ATOM 2714 N N . LEU A 1 344 ? 36.952 -8.094 -28.752 1.00 76.06 344 LEU A N 1
ATOM 2715 C CA . LEU A 1 344 ? 36.638 -8.144 -27.318 1.00 76.06 344 LEU A CA 1
ATOM 2716 C C . LEU A 1 344 ? 35.155 -7.885 -27.009 1.00 76.06 344 LEU A C 1
ATOM 2718 O O . LEU A 1 344 ? 34.670 -8.338 -25.981 1.00 76.06 344 LEU A O 1
ATOM 2722 N N . THR A 1 345 ? 34.437 -7.170 -27.878 1.00 68.88 345 THR A N 1
ATOM 2723 C CA . THR A 1 345 ? 33.017 -6.824 -27.672 1.00 68.88 345 THR A CA 1
ATOM 2724 C C . THR A 1 345 ? 32.033 -7.787 -28.339 1.00 68.88 345 THR A C 1
ATOM 2726 O O . THR A 1 345 ? 30.886 -7.847 -27.908 1.00 68.88 345 THR A O 1
ATOM 2729 N N . LEU A 1 346 ? 32.458 -8.530 -29.370 1.00 63.84 346 LEU A N 1
ATOM 2730 C CA . LEU A 1 346 ? 31.659 -9.562 -30.055 1.00 63.84 346 LEU A CA 1
ATOM 2731 C C . LEU A 1 346 ? 32.043 -11.000 -29.665 1.00 63.84 346 LEU A C 1
ATOM 2733 O O . LEU A 1 346 ? 31.302 -11.926 -29.979 1.00 63.84 346 LEU A O 1
ATOM 2737 N N . GLY A 1 347 ? 33.208 -11.198 -29.040 1.00 55.66 347 GLY A N 1
ATOM 2738 C CA . GLY A 1 347 ? 33.717 -12.509 -28.618 1.00 55.66 347 GLY A CA 1
ATOM 2739 C C . GLY A 1 347 ? 33.249 -12.986 -27.237 1.00 55.66 347 GLY A C 1
ATOM 2740 O O . GLY A 1 347 ? 33.620 -14.088 -26.839 1.00 55.66 347 GLY A O 1
ATOM 2741 N N . SER A 1 348 ? 32.467 -12.178 -26.516 1.00 45.16 348 SER A N 1
ATOM 2742 C CA . SER A 1 348 ? 31.798 -12.515 -25.248 1.00 45.16 348 SER A CA 1
ATOM 2743 C C . SER A 1 348 ? 30.292 -12.504 -25.444 1.00 45.16 348 SER A C 1
ATOM 2745 O O . SER A 1 348 ? 29.616 -13.388 -24.882 1.00 45.16 348 SER A O 1
#

pLDDT: mean 84.41, std 18.1, range [30.94, 98.31]